Protein AF-A0A255U0W1-F1 (afdb_monomer_lite)

Structure (mmCIF, N/CA/C/O backbone):
data_AF-A0A255U0W1-F1
#
_entry.id   AF-A0A255U0W1-F1
#
loop_
_atom_site.group_PDB
_atom_site.id
_atom_site.type_symbol
_atom_site.label_atom_id
_atom_site.label_alt_id
_atom_site.label_comp_id
_atom_site.label_asym_id
_atom_site.label_entity_id
_atom_site.label_seq_id
_atom_site.pdbx_PDB_ins_code
_atom_site.Cartn_x
_atom_site.Cartn_y
_atom_site.Cartn_z
_atom_site.occupancy
_atom_site.B_iso_or_equiv
_atom_site.auth_seq_id
_atom_site.auth_comp_id
_atom_site.auth_asym_id
_atom_site.auth_atom_id
_atom_site.pdbx_PDB_model_num
ATOM 1 N N . MET A 1 1 ? 5.409 -34.254 -12.134 1.00 55.34 1 MET A N 1
ATOM 2 C CA . MET A 1 1 ? 5.227 -33.582 -10.843 1.00 55.34 1 MET A CA 1
ATOM 3 C C . MET A 1 1 ? 5.875 -32.216 -10.892 1.00 55.34 1 MET A C 1
ATOM 5 O O . MET A 1 1 ? 7.050 -32.062 -10.573 1.00 55.34 1 MET A O 1
ATOM 9 N N . THR A 1 2 ? 5.124 -31.260 -11.429 1.00 59.59 2 THR A N 1
ATOM 10 C CA . THR A 1 2 ? 5.406 -29.820 -11.420 1.00 59.59 2 THR A CA 1
ATOM 11 C C . THR A 1 2 ? 5.158 -29.240 -10.020 1.00 59.59 2 THR A C 1
ATOM 13 O O . THR A 1 2 ? 4.560 -29.899 -9.173 1.00 59.59 2 THR A O 1
ATOM 16 N N . GLU A 1 3 ? 5.625 -28.016 -9.744 1.00 42.59 3 GLU A N 1
ATOM 17 C CA . GLU A 1 3 ? 5.374 -27.340 -8.455 1.00 42.59 3 GLU A CA 1
ATOM 18 C C . GLU A 1 3 ? 3.862 -27.221 -8.171 1.00 42.59 3 GLU A C 1
ATOM 20 O O . GLU A 1 3 ? 3.434 -27.461 -7.048 1.00 42.59 3 GLU A O 1
ATOM 25 N N . GLU A 1 4 ? 3.047 -26.936 -9.191 1.00 46.44 4 GLU A N 1
ATOM 26 C CA . GLU A 1 4 ? 1.580 -26.890 -9.085 1.00 46.44 4 GLU A CA 1
ATOM 27 C C . GLU A 1 4 ? 0.964 -28.256 -8.792 1.00 46.44 4 GLU A C 1
ATOM 29 O O . GLU A 1 4 ? 0.109 -28.338 -7.920 1.00 46.44 4 GLU A O 1
ATOM 34 N N . GLU A 1 5 ? 1.445 -29.331 -9.427 1.00 59.34 5 GLU A N 1
ATOM 35 C CA . GLU A 1 5 ? 0.996 -30.697 -9.119 1.00 59.34 5 GLU A CA 1
ATOM 36 C C . GLU A 1 5 ? 1.329 -31.069 -7.663 1.00 59.34 5 GLU A C 1
ATOM 38 O O . GLU A 1 5 ? 0.524 -31.709 -6.998 1.00 59.34 5 GLU A O 1
ATOM 43 N N . ILE A 1 6 ? 2.471 -30.605 -7.134 1.00 60.72 6 ILE A N 1
ATOM 44 C CA . ILE A 1 6 ? 2.839 -30.780 -5.720 1.00 60.72 6 ILE A CA 1
ATOM 45 C C . ILE A 1 6 ? 1.904 -29.973 -4.813 1.00 60.72 6 ILE A C 1
ATOM 47 O O . ILE A 1 6 ? 1.460 -30.493 -3.795 1.00 60.72 6 ILE A O 1
ATOM 51 N N . TYR A 1 7 ? 1.593 -28.715 -5.140 1.00 54.56 7 TYR A N 1
ATOM 52 C CA . TYR A 1 7 ? 0.675 -27.906 -4.330 1.00 54.56 7 TYR A CA 1
ATOM 53 C C . TYR A 1 7 ? -0.764 -28.418 -4.385 1.00 54.56 7 TYR A C 1
ATOM 55 O O . TYR A 1 7 ? -1.400 -28.465 -3.339 1.00 54.56 7 TYR A O 1
ATOM 63 N N . GLU A 1 8 ? -1.272 -28.839 -5.544 1.00 67.06 8 GLU A N 1
ATOM 64 C CA . GLU A 1 8 ? -2.588 -29.478 -5.660 1.00 67.06 8 GLU A CA 1
ATOM 65 C C . GLU A 1 8 ? -2.631 -30.789 -4.881 1.00 67.06 8 GLU A C 1
ATOM 67 O O . GLU A 1 8 ? -3.577 -31.025 -4.134 1.00 67.06 8 GLU A O 1
ATOM 72 N N . GLU A 1 9 ? -1.594 -31.621 -4.981 1.00 72.12 9 GLU A N 1
ATOM 73 C CA . GLU A 1 9 ? -1.510 -32.864 -4.218 1.00 72.12 9 GLU A CA 1
ATOM 74 C C . GLU A 1 9 ? -1.433 -32.584 -2.709 1.00 72.12 9 GLU A C 1
ATOM 76 O O . GLU A 1 9 ? -2.122 -33.239 -1.925 1.00 72.12 9 GLU A O 1
ATOM 81 N N . LEU A 1 10 ? -0.687 -31.559 -2.283 1.00 55.47 10 LEU A N 1
ATOM 82 C CA . LEU A 1 10 ? -0.653 -31.098 -0.893 1.00 55.47 10 LEU A CA 1
ATOM 83 C C . LEU A 1 10 ? -2.002 -30.515 -0.442 1.00 55.47 10 LEU A C 1
ATOM 85 O O . LEU A 1 10 ? -2.408 -30.779 0.686 1.00 55.47 10 LEU A O 1
ATOM 89 N N . GLU A 1 11 ? -2.721 -29.772 -1.286 1.00 69.00 11 GLU A N 1
ATOM 90 C CA . GLU A 1 11 ? -4.054 -29.237 -0.976 1.00 69.00 11 GLU A CA 1
ATOM 91 C C . GLU A 1 11 ? -5.114 -30.343 -0.895 1.00 69.00 11 GLU A C 1
ATOM 93 O O . GLU A 1 11 ? -5.982 -30.296 -0.024 1.00 69.00 11 GLU A O 1
ATOM 98 N N . ILE A 1 12 ? -5.040 -31.360 -1.755 1.00 70.94 12 ILE A N 1
ATOM 99 C CA . ILE A 1 12 ? -5.911 -32.542 -1.708 1.00 70.94 12 ILE A CA 1
ATOM 100 C C . ILE A 1 12 ? -5.610 -33.370 -0.453 1.00 70.94 12 ILE A C 1
ATOM 102 O O . ILE A 1 12 ? -6.531 -33.847 0.211 1.00 70.94 12 ILE A O 1
ATOM 106 N N . THR A 1 13 ? -4.329 -33.525 -0.111 1.00 64.00 13 THR A N 1
ATOM 107 C CA . THR A 1 13 ? -3.873 -34.391 0.987 1.00 64.00 13 THR A CA 1
ATOM 108 C C . THR A 1 13 ? -4.032 -33.738 2.360 1.00 64.00 13 THR A C 1
ATOM 110 O O . THR A 1 13 ? -4.407 -34.403 3.326 1.00 64.00 13 THR A O 1
ATOM 113 N N . TYR A 1 14 ? -3.749 -32.440 2.467 1.00 60.41 14 TYR A N 1
ATOM 114 C CA . TYR A 1 14 ? -3.657 -31.714 3.738 1.00 60.41 14 TYR A CA 1
ATOM 115 C C . TYR A 1 14 ? -4.613 -30.515 3.836 1.00 60.41 14 TYR A C 1
ATOM 117 O O . TYR A 1 14 ? -4.721 -29.911 4.905 1.00 60.41 14 TYR A O 1
ATOM 125 N N . GLY A 1 15 ? -5.342 -30.187 2.766 1.00 54.38 15 GLY A N 1
ATOM 126 C CA . GLY A 1 15 ? -6.174 -28.987 2.677 1.00 54.38 15 GLY A CA 1
ATOM 127 C C . GLY A 1 15 ? -5.378 -27.736 2.295 1.00 54.38 15 GLY A C 1
ATOM 128 O O . GLY A 1 15 ? -4.148 -27.731 2.256 1.00 54.38 15 GLY A O 1
ATOM 129 N N . LYS A 1 16 ? -6.089 -26.630 2.037 1.00 56.06 16 LYS A N 1
ATOM 130 C CA . LYS A 1 16 ? -5.450 -25.330 1.783 1.00 56.06 16 LYS A CA 1
ATOM 131 C C . LYS A 1 16 ? -4.624 -24.889 2.994 1.00 56.06 16 LYS A C 1
ATOM 133 O O . LYS A 1 16 ? -5.117 -25.007 4.122 1.00 56.06 16 LYS A O 1
ATOM 138 N N . PRO A 1 17 ? -3.420 -24.320 2.791 1.00 53.03 17 PRO A N 1
A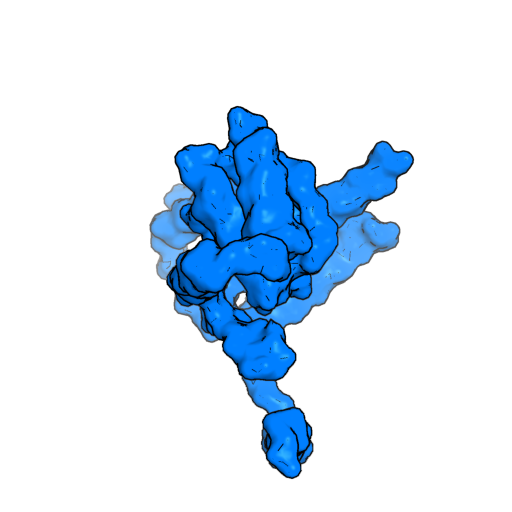TOM 139 C CA . PRO A 1 17 ? -2.629 -23.797 3.892 1.00 53.03 17 PRO A CA 1
ATOM 140 C C . PRO A 1 17 ? -3.445 -22.766 4.690 1.00 53.03 17 PRO A C 1
ATOM 142 O O . PRO A 1 17 ? -4.215 -21.988 4.111 1.00 53.03 17 PRO A O 1
ATOM 145 N N . PRO A 1 18 ? -3.320 -22.752 6.028 1.00 56.19 18 PRO A N 1
ATOM 146 C CA . PRO A 1 18 ? -4.086 -21.841 6.858 1.00 56.19 18 PRO A CA 1
ATOM 147 C C . PRO A 1 18 ? -3.729 -20.395 6.508 1.00 56.19 18 PRO A C 1
ATOM 149 O O . PRO A 1 18 ? -2.564 -20.004 6.540 1.00 56.19 18 PRO A O 1
ATOM 152 N N . ARG A 1 19 ? -4.754 -19.591 6.205 1.00 64.19 19 ARG A N 1
ATOM 153 C CA . ARG A 1 19 ? -4.593 -18.154 5.953 1.00 64.19 19 ARG A CA 1
ATOM 154 C C . ARG A 1 19 ? -3.899 -17.475 7.128 1.00 64.19 19 ARG A C 1
ATOM 156 O O . ARG A 1 19 ? -4.263 -17.701 8.290 1.00 64.19 19 ARG A O 1
ATOM 163 N N . THR A 1 20 ? -2.972 -16.582 6.815 1.00 63.97 20 THR A N 1
ATOM 164 C CA . THR A 1 20 ? -2.328 -15.700 7.788 1.00 63.97 20 THR A CA 1
ATOM 165 C C . THR A 1 20 ? -3.354 -14.773 8.454 1.00 63.97 20 THR A C 1
ATOM 167 O O . THR A 1 20 ? -4.405 -14.458 7.888 1.00 63.97 20 THR A O 1
ATOM 170 N N . THR A 1 21 ? -3.050 -14.284 9.661 1.00 62.50 21 THR A N 1
ATOM 171 C CA . THR A 1 21 ? -3.865 -13.265 10.359 1.00 62.50 21 THR A CA 1
ATOM 172 C C . THR A 1 21 ? -4.122 -12.043 9.473 1.00 62.50 21 THR A C 1
ATOM 174 O O . THR A 1 21 ? -5.218 -11.487 9.468 1.00 62.50 21 THR A O 1
ATOM 177 N N . SER A 1 22 ? -3.131 -11.662 8.670 1.00 56.88 22 SER A N 1
ATOM 178 C CA . SER A 1 22 ? -3.195 -10.573 7.698 1.00 56.88 22 SER A CA 1
ATOM 179 C C . SER A 1 22 ? -4.258 -10.797 6.626 1.00 56.88 22 SER A C 1
ATOM 181 O O . SER A 1 22 ? -5.115 -9.939 6.427 1.00 56.88 22 SER A O 1
ATOM 183 N N . GLU A 1 23 ? -4.246 -11.960 5.972 1.00 59.28 23 GLU A N 1
ATOM 184 C CA . GLU A 1 23 ? -5.223 -12.312 4.934 1.00 59.28 23 GLU A CA 1
ATOM 185 C C . GLU A 1 23 ? -6.639 -12.400 5.508 1.00 59.28 23 GLU A C 1
ATOM 187 O O . GLU A 1 23 ? -7.589 -11.917 4.893 1.00 59.28 23 GLU A O 1
ATOM 192 N N . LYS A 1 24 ? -6.785 -12.950 6.720 1.00 69.12 24 LYS A N 1
ATOM 193 C CA . LYS A 1 24 ? -8.072 -12.979 7.431 1.00 69.12 24 LYS A CA 1
ATOM 194 C C . LYS A 1 24 ? -8.598 -11.567 7.705 1.00 69.12 24 LYS A C 1
ATOM 196 O O . LYS A 1 24 ? -9.753 -11.279 7.402 1.00 69.12 24 LYS A O 1
ATOM 201 N N . ASN A 1 25 ? -7.748 -10.669 8.207 1.00 68.50 25 ASN A N 1
ATOM 202 C CA . ASN A 1 25 ? -8.117 -9.274 8.475 1.00 68.50 25 ASN A CA 1
ATOM 203 C C . ASN A 1 25 ? -8.526 -8.533 7.207 1.00 68.50 25 ASN A C 1
ATOM 205 O O . ASN A 1 25 ? -9.504 -7.792 7.223 1.00 68.50 25 ASN A O 1
ATOM 209 N N . MET A 1 26 ? -7.796 -8.760 6.116 1.00 61.88 26 MET A N 1
ATOM 210 C CA . MET A 1 26 ? -8.079 -8.158 4.820 1.00 61.88 26 MET A CA 1
ATOM 211 C C . MET A 1 26 ? -9.449 -8.555 4.276 1.00 61.88 26 MET A C 1
ATOM 213 O O . MET A 1 26 ? -10.218 -7.692 3.856 1.00 61.88 26 MET A O 1
ATOM 217 N N . ILE A 1 27 ? -9.759 -9.852 4.308 1.00 69.06 27 ILE A N 1
ATOM 218 C CA . ILE A 1 27 ? -11.044 -10.387 3.845 1.00 69.06 27 ILE A CA 1
ATOM 219 C C . ILE A 1 27 ? -12.183 -9.852 4.711 1.00 69.06 27 ILE A C 1
ATOM 221 O O . ILE A 1 27 ? -13.172 -9.352 4.179 1.00 69.06 27 ILE A O 1
ATOM 225 N N . TRP A 1 28 ? -12.029 -9.910 6.035 1.00 76.31 28 TRP A N 1
ATOM 226 C CA . TRP A 1 28 ? -13.069 -9.473 6.959 1.00 76.31 28 TRP A CA 1
ATOM 227 C C . TRP A 1 28 ? -13.377 -7.980 6.818 1.00 76.31 28 TRP A C 1
ATOM 229 O O . TRP A 1 28 ? -14.531 -7.592 6.659 1.00 76.31 28 TRP A O 1
ATOM 239 N N . LEU A 1 29 ? -12.346 -7.134 6.815 1.00 69.62 29 LEU A N 1
ATOM 240 C CA . LEU A 1 29 ? -12.524 -5.694 6.662 1.00 69.62 29 LEU A CA 1
ATOM 241 C C . LEU A 1 29 ? -13.090 -5.317 5.282 1.00 69.62 29 LEU A C 1
ATOM 243 O O . LEU A 1 29 ? -13.885 -4.385 5.205 1.00 69.62 29 LEU A O 1
ATOM 247 N N . LYS A 1 30 ? -12.728 -6.034 4.205 1.00 69.19 30 LYS A N 1
ATOM 248 C CA . LYS A 1 30 ? -13.359 -5.846 2.888 1.00 69.19 30 LYS A CA 1
ATOM 249 C C . LYS A 1 30 ? -14.862 -6.133 2.954 1.00 69.19 30 LYS A C 1
ATOM 251 O O . LYS A 1 30 ? -15.639 -5.329 2.456 1.00 69.19 30 LYS A O 1
ATOM 256 N N . GLY A 1 31 ? -15.265 -7.215 3.621 1.00 73.69 31 GLY A N 1
ATOM 257 C CA . GLY A 1 31 ? -16.681 -7.512 3.853 1.00 73.69 31 GLY A CA 1
ATOM 258 C C . GLY A 1 31 ? -17.391 -6.398 4.630 1.00 73.69 31 GLY A C 1
ATOM 259 O O . GLY A 1 31 ? -18.450 -5.942 4.217 1.00 73.69 31 GLY A O 1
ATOM 260 N N . VAL A 1 32 ? -16.767 -5.878 5.694 1.00 76.12 32 VAL A N 1
ATOM 261 C CA . VAL A 1 32 ? -17.306 -4.746 6.480 1.00 76.12 32 VAL A CA 1
ATOM 262 C C . VAL A 1 32 ? -17.505 -3.484 5.626 1.00 76.12 32 VAL A C 1
ATOM 264 O O . VAL A 1 32 ? -18.465 -2.743 5.837 1.00 76.12 32 VAL A O 1
ATOM 267 N N . LEU A 1 33 ? -16.608 -3.234 4.668 1.00 71.50 33 LEU A N 1
ATOM 268 C CA . LEU A 1 33 ? -16.723 -2.127 3.717 1.00 71.50 33 LEU A CA 1
ATOM 269 C C . LEU A 1 33 ? -17.863 -2.329 2.721 1.00 71.50 33 LEU A C 1
ATOM 271 O O . LEU A 1 33 ? -18.629 -1.401 2.478 1.00 71.50 33 LEU A O 1
ATOM 275 N N . GLU A 1 34 ? -17.971 -3.530 2.152 1.00 73.88 34 GLU A N 1
ATOM 276 C CA . GLU A 1 34 ? -19.020 -3.887 1.192 1.00 73.88 34 GLU A CA 1
ATOM 277 C C . GLU A 1 34 ? -20.419 -3.781 1.820 1.00 73.88 34 GLU A C 1
ATOM 279 O O . GLU A 1 34 ? -21.334 -3.277 1.175 1.00 73.88 34 GLU A O 1
ATOM 284 N N . GLU A 1 35 ? -20.573 -4.142 3.099 1.00 79.50 35 GLU A N 1
ATOM 285 C CA . GLU A 1 35 ? -21.819 -3.958 3.865 1.00 79.50 35 GLU A CA 1
ATOM 286 C C . GLU A 1 35 ? -22.278 -2.491 3.966 1.00 79.50 35 GLU A C 1
ATOM 288 O O . GLU A 1 35 ? -23.462 -2.238 4.174 1.00 79.50 35 GLU A O 1
ATOM 293 N N . HIS A 1 36 ? -21.359 -1.527 3.847 1.00 76.75 36 HIS A N 1
ATOM 294 C CA . HIS A 1 36 ? -21.658 -0.092 3.946 1.00 76.75 36 HIS A CA 1
ATOM 295 C C . HIS A 1 36 ? -21.883 0.574 2.587 1.00 76.75 36 HIS A C 1
ATOM 297 O O . HIS A 1 36 ? -22.088 1.786 2.519 1.00 76.75 36 HIS A O 1
ATOM 303 N N . ILE A 1 37 ? -21.879 -0.206 1.503 1.00 73.94 37 ILE A N 1
ATOM 304 C CA . ILE A 1 37 ? -22.293 0.258 0.183 1.00 73.94 37 ILE A CA 1
ATOM 305 C C . ILE A 1 37 ? -23.795 -0.011 0.035 1.00 73.94 37 ILE A C 1
ATOM 307 O O . ILE A 1 37 ? -24.218 -1.148 -0.164 1.00 73.94 37 ILE A O 1
ATOM 311 N N . ILE A 1 38 ? -24.604 1.043 0.109 1.00 73.56 38 ILE A N 1
ATOM 312 C CA . ILE A 1 38 ? -26.063 1.007 -0.025 1.00 73.56 38 ILE A CA 1
ATOM 313 C C . ILE A 1 38 ? -26.421 1.610 -1.381 1.00 73.56 38 ILE A C 1
ATOM 315 O O . ILE A 1 38 ? -26.028 2.730 -1.683 1.00 73.56 38 ILE A O 1
ATOM 319 N N . GLU A 1 39 ? -27.119 0.849 -2.229 1.00 73.25 39 GLU A N 1
ATOM 320 C CA . GLU A 1 39 ? -27.550 1.302 -3.567 1.00 73.25 39 GLU A CA 1
ATOM 321 C C . GLU A 1 39 ? -26.397 1.813 -4.458 1.00 73.25 39 GLU A C 1
ATOM 323 O O . GLU A 1 39 ? -26.565 2.649 -5.339 1.00 73.25 39 GLU A O 1
ATOM 328 N N . GLY A 1 40 ? -25.189 1.283 -4.243 1.00 68.81 40 GLY A N 1
ATOM 329 C CA . GLY A 1 40 ? -23.995 1.707 -4.970 1.00 68.81 40 GLY A CA 1
ATOM 330 C C . GLY A 1 40 ? -23.346 2.982 -4.423 1.00 68.81 40 GLY A C 1
ATOM 331 O O . GLY A 1 40 ? -22.307 3.386 -4.950 1.00 68.81 40 GLY A O 1
ATOM 332 N N . GLU A 1 41 ? -23.863 3.566 -3.347 1.00 68.44 41 GLU A N 1
ATOM 333 C CA . GLU A 1 41 ? -23.261 4.686 -2.623 1.00 68.44 41 GLU A CA 1
ATOM 334 C C . GLU A 1 41 ? -22.682 4.233 -1.289 1.00 68.44 41 GLU A C 1
ATOM 336 O O . GLU A 1 41 ? -23.163 3.292 -0.666 1.00 68.44 41 GLU A O 1
ATOM 341 N N . PHE A 1 42 ? -21.599 4.871 -0.861 1.00 73.31 42 PHE A N 1
ATOM 342 C CA . PHE A 1 42 ? -20.987 4.548 0.418 1.00 73.31 42 PHE A CA 1
ATOM 343 C C . PHE A 1 42 ? -21.653 5.359 1.524 1.00 73.31 42 PHE A C 1
ATOM 345 O O . PHE A 1 42 ? -21.655 6.587 1.471 1.00 73.31 42 PHE A O 1
ATOM 352 N N . ASN A 1 43 ? -22.219 4.676 2.516 1.00 79.31 43 ASN A N 1
ATOM 353 C CA . ASN A 1 43 ? -22.856 5.334 3.643 1.00 79.31 43 ASN A CA 1
ATOM 354 C C . ASN A 1 43 ? -21.799 5.831 4.643 1.00 79.31 43 ASN A C 1
ATOM 356 O O . ASN A 1 43 ? -21.190 5.039 5.365 1.00 79.31 43 ASN A O 1
ATOM 360 N N . GLU A 1 44 ? -21.605 7.150 4.697 1.00 77.81 44 GLU A N 1
ATOM 361 C CA . GLU A 1 44 ? -20.677 7.797 5.631 1.00 77.81 44 GLU A CA 1
ATOM 362 C C . GLU A 1 44 ? -21.274 8.034 7.033 1.00 77.81 44 GLU A C 1
ATOM 364 O O . GLU A 1 44 ? -20.553 8.424 7.962 1.00 77.81 44 GLU A O 1
ATOM 369 N N . ASP A 1 45 ? -22.577 7.786 7.215 1.00 84.06 45 ASP A N 1
ATOM 370 C CA . ASP A 1 45 ? -23.258 7.939 8.499 1.00 84.06 45 ASP A CA 1
ATOM 371 C C . ASP A 1 45 ? -22.972 6.742 9.412 1.00 84.06 45 ASP A C 1
ATOM 373 O O . ASP A 1 45 ? -23.691 5.739 9.453 1.00 84.06 45 ASP A O 1
ATOM 377 N N . VAL A 1 46 ? -21.860 6.848 10.140 1.00 86.69 46 VAL A N 1
ATOM 378 C CA . VAL A 1 46 ? -21.441 5.872 11.145 1.00 86.69 46 VAL A CA 1
ATOM 379 C C . VAL A 1 46 ? -21.311 6.521 12.526 1.00 86.69 46 VAL A C 1
ATOM 381 O O . VAL A 1 46 ? -20.656 7.560 12.663 1.00 86.69 46 VAL A O 1
ATOM 384 N N . PRO A 1 47 ? -21.871 5.910 13.591 1.00 89.25 47 PRO A N 1
ATOM 385 C CA . PRO A 1 47 ? -21.841 6.496 14.927 1.00 89.25 47 PRO A CA 1
ATOM 386 C C . PRO A 1 47 ? -20.421 6.699 15.467 1.00 89.25 47 PRO A C 1
ATOM 388 O O . PRO A 1 47 ? -19.609 5.768 15.471 1.00 89.25 47 PRO A O 1
ATOM 391 N N . LYS A 1 48 ? -20.155 7.892 16.016 1.00 92.81 48 LYS A N 1
ATOM 392 C CA . LYS A 1 48 ? -18.906 8.203 16.729 1.00 92.81 48 LYS A CA 1
ATOM 393 C C . LYS A 1 48 ? -18.717 7.242 17.916 1.00 92.81 48 LYS A C 1
ATOM 395 O O . LYS A 1 48 ? -19.642 7.075 18.717 1.00 92.81 48 LYS A O 1
ATOM 400 N N . PRO A 1 49 ? -17.548 6.590 18.061 1.00 95.25 49 PRO A N 1
ATOM 401 C CA . PRO A 1 49 ? -17.303 5.664 19.157 1.00 95.25 49 PRO A CA 1
ATOM 402 C C . PRO A 1 49 ? -17.190 6.412 20.490 1.00 95.25 49 PRO A C 1
ATOM 404 O O . PRO A 1 49 ? -16.797 7.575 20.543 1.00 95.25 49 PRO A O 1
ATOM 407 N N . SER A 1 50 ? -17.485 5.727 21.597 1.00 95.19 50 SER A N 1
ATOM 408 C CA . SER A 1 50 ? -17.157 6.249 22.926 1.00 95.19 50 SER A CA 1
ATOM 409 C C . SER A 1 50 ? -15.645 6.199 23.174 1.00 95.19 50 SER A C 1
ATOM 411 O O . SER A 1 50 ? -14.938 5.382 22.580 1.00 95.19 50 SER A O 1
ATOM 413 N N . LEU A 1 51 ? -15.145 7.014 24.110 1.00 94.88 51 LEU A N 1
ATOM 414 C CA . LEU A 1 51 ? -13.728 6.983 24.500 1.00 94.88 51 LEU A CA 1
ATOM 415 C C . LEU A 1 51 ? -13.291 5.600 25.011 1.00 94.88 51 LEU A C 1
ATOM 417 O O . LEU A 1 51 ? -12.177 5.171 24.729 1.00 94.88 51 LEU A O 1
ATOM 421 N N . ASP A 1 52 ? -14.181 4.862 25.681 1.00 94.00 52 ASP A N 1
ATOM 422 C CA . ASP A 1 52 ? -13.893 3.506 26.164 1.00 94.00 52 ASP A CA 1
ATOM 423 C C . ASP A 1 52 ? -13.776 2.500 25.011 1.00 94.00 52 ASP A C 1
ATOM 425 O O . ASP A 1 52 ? -12.872 1.661 24.997 1.00 94.00 52 ASP A O 1
ATOM 429 N N . ALA A 1 53 ? -14.669 2.596 24.019 1.00 94.62 53 ALA A N 1
ATOM 430 C CA . ALA A 1 53 ? -14.620 1.767 22.817 1.00 94.62 53 ALA A CA 1
ATOM 431 C C . ALA A 1 53 ? -13.368 2.074 21.982 1.00 94.62 53 ALA A C 1
ATOM 433 O O . ALA A 1 53 ? -12.702 1.154 21.499 1.00 94.62 53 ALA A O 1
ATOM 434 N N . LEU A 1 54 ? -13.009 3.355 21.883 1.00 94.12 54 LEU A N 1
ATOM 435 C CA . LEU A 1 54 ? -11.801 3.826 21.222 1.00 94.12 54 LEU A CA 1
ATOM 436 C C . LEU A 1 54 ? -10.539 3.292 21.911 1.00 94.12 54 LEU A C 1
ATOM 438 O O . LEU A 1 54 ? -9.712 2.654 21.262 1.00 94.12 54 LEU A O 1
ATOM 442 N N . ALA A 1 55 ? -10.423 3.473 23.231 1.00 93.38 55 ALA A N 1
ATOM 443 C CA . ALA A 1 55 ? -9.307 2.974 24.033 1.00 93.38 55 ALA A CA 1
ATOM 444 C C . ALA A 1 55 ? -9.130 1.460 23.872 1.00 93.38 55 ALA A C 1
ATOM 446 O O . ALA A 1 55 ? -8.030 0.983 23.588 1.00 93.38 55 ALA A O 1
ATOM 447 N N . MET A 1 56 ? -10.228 0.710 24.010 1.00 93.75 56 MET A N 1
ATOM 448 C CA . MET A 1 56 ? -10.245 -0.743 23.856 1.00 93.75 56 MET A CA 1
ATOM 449 C C . MET A 1 56 ? -9.768 -1.161 22.468 1.00 93.75 56 MET A C 1
ATOM 451 O O . MET A 1 56 ? -8.943 -2.063 22.356 1.00 93.75 56 MET A O 1
ATOM 455 N N . THR A 1 57 ? -10.261 -0.500 21.422 1.00 91.81 57 THR A N 1
ATOM 456 C CA . THR A 1 57 ? -9.905 -0.812 20.035 1.00 91.81 57 THR A CA 1
ATOM 457 C C . THR A 1 57 ? -8.433 -0.548 19.770 1.00 91.81 57 THR A C 1
ATOM 459 O O . THR A 1 57 ? -7.762 -1.413 19.215 1.00 91.81 57 THR A O 1
ATOM 462 N N . LEU A 1 58 ? -7.907 0.600 20.212 1.00 89.19 58 LEU A N 1
ATOM 463 C CA . LEU A 1 58 ? -6.490 0.923 20.061 1.00 89.19 58 LEU A CA 1
ATOM 464 C C . LEU A 1 58 ? -5.610 -0.106 20.768 1.00 89.19 58 LEU A C 1
ATOM 466 O O . LEU A 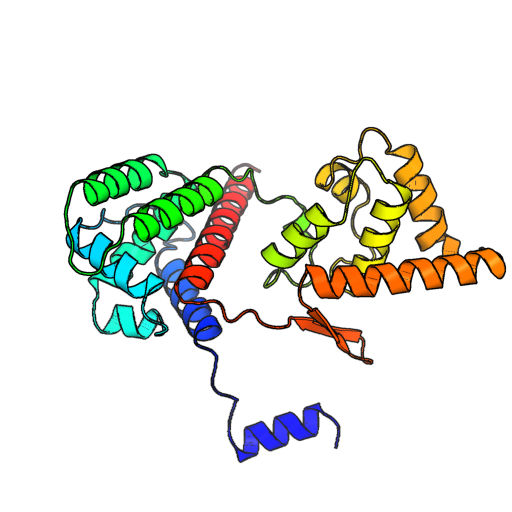1 58 ? -4.726 -0.669 20.132 1.00 89.19 58 LEU A O 1
ATOM 470 N N . ILE A 1 59 ? -5.892 -0.418 22.038 1.00 89.31 59 ILE A N 1
ATOM 471 C CA . ILE A 1 59 ? -5.158 -1.457 22.774 1.00 89.31 59 ILE A CA 1
ATOM 472 C C . ILE A 1 59 ? -5.240 -2.789 22.020 1.00 89.31 59 ILE A C 1
ATOM 474 O O . ILE A 1 59 ? -4.210 -3.443 21.847 1.00 89.31 59 ILE A O 1
ATOM 478 N N . ALA A 1 60 ? -6.435 -3.174 21.557 1.00 87.44 60 ALA A N 1
ATOM 479 C CA . ALA A 1 60 ? -6.673 -4.431 20.862 1.00 87.44 60 ALA A CA 1
ATOM 480 C C . ALA A 1 60 ? -5.777 -4.569 19.622 1.00 87.44 60 ALA A C 1
ATOM 482 O O . ALA A 1 60 ? -4.998 -5.515 19.530 1.00 87.44 60 ALA A O 1
ATOM 483 N N . ILE A 1 61 ? -5.822 -3.586 18.718 1.00 80.44 61 ILE A N 1
ATOM 484 C CA . ILE A 1 61 ? -5.124 -3.656 17.426 1.00 80.44 61 ILE A CA 1
ATOM 485 C C . ILE A 1 61 ? -3.625 -3.361 17.509 1.00 80.44 61 ILE A C 1
ATOM 487 O O . ILE A 1 61 ? -2.887 -3.727 16.594 1.00 80.44 61 ILE A O 1
ATOM 491 N N . THR A 1 62 ? -3.157 -2.671 18.558 1.00 75.00 62 THR A N 1
ATOM 492 C CA . THR A 1 62 ? -1.725 -2.368 18.721 1.00 75.00 62 THR A CA 1
ATOM 493 C C . THR A 1 62 ? -0.978 -3.386 19.568 1.00 75.00 62 THR A C 1
ATOM 495 O O . THR A 1 62 ? 0.250 -3.403 19.517 1.00 75.00 62 THR A O 1
ATOM 498 N N . THR A 1 63 ? -1.685 -4.166 20.387 1.00 78.44 63 THR A N 1
ATOM 499 C CA . THR A 1 63 ? -1.063 -5.027 21.410 1.00 78.44 63 THR A CA 1
ATOM 500 C C . THR A 1 63 ? -1.238 -6.507 21.113 1.00 78.44 63 THR A C 1
ATOM 502 O O . THR A 1 63 ? -0.329 -7.282 21.397 1.00 78.44 63 THR A O 1
ATOM 505 N N . TYR A 1 64 ? -2.385 -6.907 20.563 1.00 78.19 64 TYR A N 1
ATOM 506 C CA . TYR A 1 64 ? -2.698 -8.313 20.336 1.00 78.19 64 TYR A CA 1
ATOM 507 C C . TYR A 1 64 ? -2.599 -8.652 18.853 1.00 78.19 64 TYR A C 1
ATOM 509 O O . TYR A 1 64 ? -3.145 -7.947 18.006 1.00 78.19 64 TYR A O 1
ATOM 517 N N . ASP A 1 65 ? -1.941 -9.767 18.553 1.00 70.88 65 ASP A N 1
ATOM 518 C CA . ASP A 1 65 ? -1.857 -10.315 17.200 1.00 70.88 65 ASP A CA 1
ATOM 519 C C . ASP A 1 65 ? -2.965 -11.354 16.976 1.00 70.88 65 ASP A C 1
ATOM 521 O O . ASP A 1 65 ? -2.728 -12.548 16.822 1.00 70.88 65 ASP A O 1
ATOM 525 N N . ILE A 1 66 ? -4.212 -10.887 17.070 1.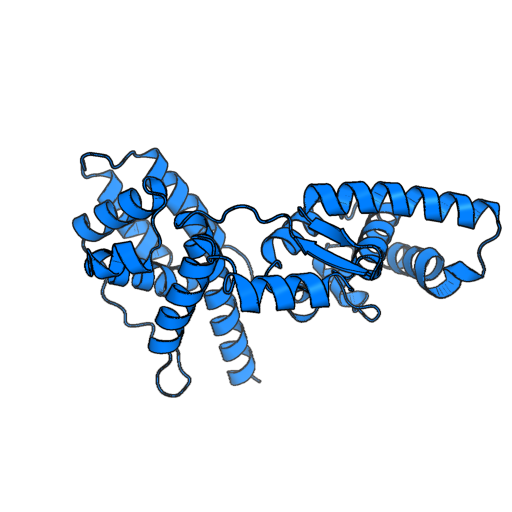00 78.38 66 ILE A N 1
ATOM 526 C CA . ILE A 1 66 ? -5.429 -11.691 16.896 1.00 78.38 66 ILE A CA 1
ATOM 527 C C . ILE A 1 66 ? -6.176 -11.149 15.671 1.00 78.38 66 ILE A C 1
ATOM 529 O O . ILE A 1 66 ? -6.236 -9.923 15.508 1.00 78.38 66 ILE A O 1
ATOM 533 N N . PRO A 1 67 ? -6.773 -12.007 14.820 1.00 80.81 67 PRO A N 1
ATOM 534 C CA . PRO A 1 67 ? -7.615 -11.540 13.730 1.00 80.81 67 PRO A CA 1
ATOM 535 C C . PRO A 1 67 ? -8.723 -10.592 14.212 1.00 80.81 67 PRO A C 1
ATOM 537 O O . PRO A 1 67 ? -9.391 -10.825 15.219 1.00 80.81 67 PRO A O 1
ATOM 540 N N . MET A 1 68 ? -8.934 -9.505 13.478 1.00 79.69 68 MET A N 1
ATOM 541 C CA . MET A 1 68 ? -9.932 -8.484 13.769 1.00 79.69 68 MET A CA 1
ATOM 542 C C . MET A 1 68 ? -11.341 -9.035 13.785 1.00 79.69 68 MET A C 1
ATOM 544 O O . MET A 1 68 ? -12.128 -8.594 14.611 1.00 79.69 68 MET A O 1
ATOM 548 N N . GLU A 1 69 ? -11.640 -10.003 12.923 1.00 85.38 69 GLU A N 1
ATOM 549 C CA . GLU A 1 69 ? -12.905 -10.729 12.946 1.00 85.38 69 GLU A CA 1
ATOM 550 C C . GLU A 1 69 ? -13.161 -11.342 14.327 1.00 85.38 69 GLU A C 1
ATOM 552 O O . GLU A 1 69 ? -14.224 -11.149 14.912 1.00 85.38 69 GLU A O 1
ATOM 557 N N . GLU A 1 70 ? -12.156 -12.004 14.902 1.00 87.69 70 GLU A N 1
ATOM 558 C CA . GLU A 1 70 ? -12.264 -12.624 16.222 1.00 87.69 70 GLU A CA 1
ATOM 559 C C . GLU A 1 70 ? -12.370 -11.578 17.340 1.00 87.69 70 GLU A C 1
ATOM 561 O O . GLU A 1 70 ? -13.150 -11.744 18.285 1.00 87.69 70 GLU A O 1
ATOM 566 N N . LEU A 1 71 ? -11.615 -10.477 17.242 1.00 85.56 71 LEU A N 1
ATOM 567 C CA . LEU A 1 71 ? -11.723 -9.348 18.174 1.00 85.56 71 LEU A CA 1
ATOM 568 C C . LEU A 1 71 ? -13.123 -8.715 18.116 1.00 85.56 71 LEU A C 1
ATOM 570 O O . LEU A 1 71 ? -13.737 -8.466 19.155 1.00 85.56 71 LEU A O 1
ATOM 574 N N . ALA A 1 72 ? -13.642 -8.499 16.910 1.00 87.06 72 ALA A N 1
ATOM 575 C CA . ALA A 1 72 ? -14.952 -7.932 16.627 1.00 87.06 72 ALA A CA 1
ATOM 576 C C . ALA A 1 72 ? -16.095 -8.840 17.090 1.00 87.06 72 ALA A C 1
ATOM 578 O O . ALA A 1 72 ? -17.062 -8.342 17.671 1.00 87.06 72 ALA A O 1
ATOM 579 N N . ALA A 1 73 ? -15.970 -10.155 16.891 1.00 87.56 73 ALA A N 1
ATOM 580 C CA . ALA A 1 73 ? -16.934 -11.146 17.355 1.00 87.56 73 ALA A CA 1
ATOM 581 C C . ALA A 1 73 ? -17.030 -11.156 18.888 1.00 87.56 73 ALA A C 1
ATOM 583 O O . ALA A 1 73 ? -18.123 -11.193 19.450 1.00 87.56 73 ALA A O 1
ATOM 584 N N . LYS A 1 74 ? -15.889 -11.051 19.584 1.00 88.12 74 LYS A N 1
ATOM 585 C CA . LYS A 1 74 ? -15.846 -10.987 21.055 1.00 88.12 74 LYS A CA 1
ATOM 586 C C . LYS A 1 74 ? -16.314 -9.640 21.605 1.00 88.12 74 LYS A C 1
ATOM 588 O O . LYS A 1 74 ? -16.852 -9.579 22.712 1.00 88.12 74 LYS A O 1
ATOM 593 N N . LYS A 1 75 ? -16.058 -8.548 20.881 1.00 89.88 75 LYS A N 1
ATOM 594 C CA . LYS A 1 75 ? -16.357 -7.175 21.304 1.00 89.88 75 LYS A CA 1
ATOM 595 C C . LYS A 1 75 ? -16.918 -6.366 20.126 1.00 89.88 75 LYS A C 1
ATOM 597 O O . LYS A 1 75 ? -16.155 -5.705 19.422 1.00 89.88 75 LYS A O 1
ATOM 602 N N . PRO A 1 76 ? -18.254 -6.283 19.977 1.00 90.00 76 PRO A N 1
ATOM 603 C CA . PRO A 1 76 ? -18.892 -5.528 18.891 1.00 90.00 76 PRO A CA 1
ATOM 604 C C . PRO A 1 76 ? -18.508 -4.040 18.831 1.00 90.00 76 PRO A C 1
ATOM 606 O O . PRO A 1 76 ? -18.573 -3.417 17.774 1.00 90.00 76 PRO A O 1
ATOM 609 N N . ALA A 1 77 ? -18.083 -3.456 19.956 1.00 90.56 77 ALA A N 1
ATOM 610 C CA . ALA A 1 77 ? -17.570 -2.089 20.009 1.00 90.56 77 ALA A CA 1
ATOM 611 C C . ALA A 1 77 ? -16.281 -1.898 19.184 1.00 90.56 77 ALA A C 1
ATOM 613 O O . ALA A 1 77 ? -16.093 -0.827 18.609 1.00 90.56 77 ALA A O 1
ATOM 614 N N . ILE A 1 78 ? -15.438 -2.934 19.073 1.00 89.69 78 ILE A N 1
ATOM 615 C CA . ILE A 1 78 ? -14.229 -2.914 18.239 1.00 89.69 78 ILE A CA 1
ATOM 616 C C . ILE A 1 78 ? -14.623 -2.816 16.766 1.00 89.69 78 ILE A C 1
ATOM 618 O O . ILE A 1 78 ? -14.127 -1.937 16.071 1.00 89.69 78 ILE A O 1
ATOM 622 N N . ARG A 1 79 ? -15.584 -3.635 16.308 1.00 89.06 79 ARG A N 1
ATOM 623 C CA . ARG A 1 79 ? -16.100 -3.570 14.928 1.00 89.06 79 ARG A CA 1
ATOM 624 C C . ARG A 1 79 ? -16.578 -2.167 14.569 1.00 89.06 79 ARG A C 1
ATOM 626 O O . ARG A 1 79 ? -16.149 -1.622 13.561 1.00 89.06 79 ARG A O 1
ATOM 633 N N . ARG A 1 80 ? -17.429 -1.580 15.418 1.00 89.75 80 ARG A N 1
ATOM 634 C CA . ARG A 1 80 ? -17.979 -0.234 15.196 1.00 89.75 80 ARG A CA 1
ATOM 635 C C . ARG A 1 80 ? -16.893 0.839 15.159 1.00 89.75 80 ARG A C 1
ATOM 637 O O . ARG A 1 80 ? -16.941 1.714 14.309 1.00 89.75 80 ARG A O 1
ATOM 644 N N . THR A 1 81 ? -15.899 0.749 16.041 1.00 91.62 81 THR A N 1
ATOM 645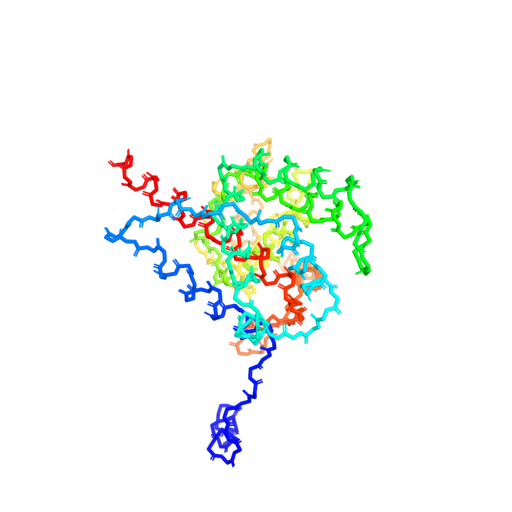 C CA . THR A 1 81 ? -14.788 1.713 16.084 1.00 91.62 81 THR A CA 1
ATOM 646 C C . THR A 1 81 ? -13.884 1.593 14.855 1.00 91.62 81 THR A C 1
ATOM 648 O O . THR A 1 81 ? -13.483 2.607 14.294 1.00 91.62 81 THR A O 1
ATOM 651 N N . LEU A 1 82 ? -13.576 0.368 14.410 1.00 86.62 82 LEU A N 1
ATOM 652 C CA . LEU A 1 82 ? -12.784 0.135 13.198 1.00 86.62 82 LEU A CA 1
ATOM 653 C C . LEU A 1 82 ? -13.500 0.665 11.959 1.00 86.62 82 LEU A C 1
ATOM 655 O O . LEU A 1 82 ? -12.897 1.394 11.182 1.00 86.62 82 LEU A O 1
ATOM 659 N N . LEU A 1 83 ? -14.789 0.354 11.819 1.00 85.38 83 LEU A N 1
ATOM 660 C CA . LEU A 1 83 ? -15.635 0.901 10.764 1.00 85.38 83 LEU A CA 1
ATOM 661 C C . LEU A 1 83 ? -15.637 2.435 10.787 1.00 85.38 83 LEU A C 1
ATOM 663 O O . LEU A 1 83 ? -15.417 3.059 9.755 1.00 85.38 83 LEU A O 1
ATOM 667 N N . TRP A 1 84 ? -15.827 3.036 11.964 1.00 89.38 84 TRP A N 1
ATOM 668 C CA . TRP A 1 84 ? -15.819 4.487 12.111 1.00 89.38 84 TRP A CA 1
ATOM 669 C C . TRP A 1 84 ? -14.498 5.107 11.648 1.00 89.38 84 TRP A C 1
ATOM 671 O O . TRP A 1 84 ? -14.517 6.062 10.876 1.00 89.38 84 TRP A O 1
ATOM 681 N N . PHE A 1 85 ? -13.352 4.531 12.032 1.00 85.75 85 PHE A N 1
ATOM 682 C CA . PHE A 1 85 ? -12.058 4.978 11.510 1.00 85.75 85 PHE A CA 1
ATOM 683 C C . PHE A 1 85 ? -11.995 4.879 9.991 1.00 85.75 85 PHE A C 1
ATOM 685 O O . PHE A 1 85 ? -11.523 5.807 9.344 1.00 85.75 85 PHE A O 1
ATOM 692 N N . ILE A 1 86 ? -12.467 3.770 9.430 1.00 77.88 86 ILE A N 1
ATOM 693 C CA . ILE A 1 86 ? -12.399 3.523 7.996 1.00 77.88 86 ILE A CA 1
ATOM 694 C C . ILE A 1 86 ? -13.190 4.556 7.199 1.00 77.88 86 ILE A C 1
ATOM 696 O O . ILE A 1 86 ? -12.657 5.112 6.244 1.00 77.88 86 ILE A O 1
ATOM 700 N N . VAL A 1 87 ? -14.398 4.882 7.648 1.00 79.75 87 VAL A N 1
ATOM 701 C CA . VAL A 1 87 ? -15.240 5.908 7.028 1.00 79.75 87 VAL A CA 1
ATOM 702 C C . VAL A 1 87 ? -14.656 7.310 7.226 1.00 79.75 87 VAL A C 1
ATOM 704 O O . VAL A 1 87 ? -14.485 8.064 6.271 1.00 79.75 87 VAL A O 1
ATOM 707 N N . LYS A 1 88 ? -14.321 7.678 8.468 1.00 84.06 88 LYS A N 1
ATOM 708 C CA . LYS A 1 88 ? -13.992 9.068 8.817 1.00 84.06 88 LYS A CA 1
ATOM 709 C C . LYS A 1 88 ? -12.578 9.491 8.435 1.00 84.06 88 LYS A C 1
ATOM 711 O O . LYS A 1 88 ? -12.344 10.677 8.224 1.00 84.06 88 LYS A O 1
ATOM 716 N N . CYS A 1 89 ? -11.642 8.555 8.267 1.00 74.81 89 CYS A N 1
ATOM 717 C CA . CYS A 1 89 ? -10.272 8.883 7.856 1.00 74.81 89 CYS A CA 1
ATOM 718 C C . CYS A 1 89 ? -10.186 9.583 6.498 1.00 74.81 89 CYS A C 1
ATOM 720 O O . CYS A 1 89 ? -9.185 10.246 6.236 1.00 74.81 89 CYS A O 1
ATOM 722 N N . HIS A 1 90 ? -11.194 9.415 5.641 1.00 68.88 90 HIS A N 1
ATOM 723 C CA . HIS A 1 90 ? -11.181 9.969 4.298 1.00 68.88 90 HIS A CA 1
ATOM 724 C C . HIS A 1 90 ? -11.438 11.483 4.274 1.00 68.88 90 HIS A C 1
ATOM 726 O O . HIS A 1 90 ? -10.604 12.211 3.742 1.00 68.88 90 HIS A O 1
ATOM 732 N N . ASN A 1 91 ? -12.551 11.941 4.861 1.00 71.62 91 ASN A N 1
ATOM 733 C CA . ASN A 1 91 ? -13.034 13.327 4.735 1.00 71.62 91 ASN A CA 1
ATOM 734 C C . ASN A 1 91 ? -13.258 14.045 6.075 1.00 71.62 91 ASN A C 1
ATOM 736 O O . ASN A 1 91 ? -13.563 15.233 6.091 1.00 71.62 91 ASN A O 1
ATOM 740 N N . HIS A 1 92 ? -13.082 13.343 7.195 1.00 81.62 92 HIS A N 1
ATOM 741 C CA . HIS A 1 92 ? -13.441 13.818 8.533 1.00 81.62 92 HIS A CA 1
ATOM 742 C C . HIS A 1 92 ? -12.296 13.587 9.527 1.00 81.62 92 HIS A C 1
ATOM 744 O O . HIS A 1 92 ? -12.482 13.094 10.644 1.00 81.62 92 HIS A O 1
ATOM 750 N N . TYR A 1 93 ? -11.063 13.881 9.095 1.00 83.12 93 TYR A N 1
ATOM 751 C CA . TYR A 1 93 ? -9.882 13.721 9.946 1.00 83.12 93 TYR A CA 1
ATOM 752 C C . TYR A 1 93 ? -9.955 14.592 11.206 1.00 83.12 93 TYR A C 1
ATOM 754 O O . TYR A 1 93 ? -9.452 14.186 12.247 1.00 83.12 93 TYR A O 1
ATOM 762 N N . ASP A 1 94 ? -10.598 15.753 11.135 1.00 86.62 94 ASP A N 1
ATOM 763 C CA . ASP A 1 94 ? -10.890 16.619 12.276 1.00 86.62 94 ASP A CA 1
ATOM 764 C C . ASP A 1 94 ? -11.678 15.893 13.380 1.00 86.62 94 ASP A C 1
ATOM 766 O O . ASP A 1 94 ? -11.318 16.005 14.552 1.00 86.62 94 ASP A O 1
ATOM 770 N N . GLU A 1 95 ? -12.669 15.062 13.029 1.00 90.56 95 GLU A N 1
ATOM 771 C CA . GLU A 1 95 ? -13.407 14.248 14.007 1.00 90.56 95 GLU A CA 1
ATOM 772 C C . GLU A 1 95 ? -12.503 13.212 14.703 1.00 90.56 95 GLU A C 1
ATOM 774 O O . GLU A 1 95 ? -12.642 12.949 15.906 1.00 90.56 95 GLU A O 1
ATOM 779 N N . ILE A 1 96 ? -11.573 12.614 13.948 1.00 90.50 96 ILE A N 1
ATOM 780 C CA . ILE A 1 96 ? -10.573 11.663 14.460 1.00 90.50 96 ILE A CA 1
ATOM 781 C C . ILE A 1 96 ? -9.574 12.373 15.364 1.00 90.50 96 ILE A C 1
ATOM 783 O O . ILE A 1 96 ? -9.256 11.873 16.444 1.00 90.50 96 ILE A O 1
ATOM 787 N N . ASP A 1 97 ? -9.086 13.529 14.934 1.00 89.81 97 ASP A N 1
ATOM 788 C CA . ASP A 1 97 ? -8.145 14.341 15.684 1.00 89.81 97 ASP A CA 1
ATOM 789 C C . ASP A 1 97 ? -8.756 14.744 17.030 1.00 89.81 97 ASP A C 1
ATOM 791 O O . ASP A 1 97 ? -8.168 14.469 18.077 1.00 89.81 97 ASP A O 1
ATOM 795 N N . GLU A 1 98 ? -9.982 15.268 17.027 1.00 93.62 98 GLU A N 1
ATOM 796 C CA . GLU A 1 98 ? -10.698 15.700 18.226 1.00 93.62 98 GLU A CA 1
ATOM 797 C C . GLU A 1 98 ? -10.857 14.562 19.249 1.00 93.62 98 GLU A C 1
ATOM 799 O O . GLU A 1 98 ? -10.471 14.703 20.414 1.00 93.62 98 GLU A O 1
ATOM 804 N N . ILE A 1 99 ? -11.393 13.405 18.838 1.00 94.38 99 ILE A N 1
ATOM 805 C CA . ILE A 1 99 ? -11.659 12.309 19.782 1.00 94.38 99 ILE A CA 1
ATOM 806 C C . ILE A 1 99 ? -10.367 11.678 20.317 1.00 94.38 99 ILE A C 1
ATOM 808 O O . ILE A 1 99 ? -10.301 11.275 21.480 1.00 94.38 99 ILE A O 1
ATOM 812 N N . MET A 1 100 ? -9.313 11.622 19.502 1.00 91.75 100 MET A N 1
ATOM 813 C CA . MET A 1 100 ? -8.006 11.129 19.932 1.00 91.75 100 MET A CA 1
ATOM 814 C C . MET A 1 100 ? -7.343 12.104 20.913 1.00 91.75 100 MET A C 1
ATOM 816 O O . MET A 1 100 ? -6.705 11.649 21.863 1.00 91.75 100 MET A O 1
ATOM 820 N N . HIS A 1 101 ? -7.541 13.419 20.759 1.00 93.44 101 HIS A N 1
ATOM 821 C CA . HIS A 1 101 ? -7.124 14.410 21.757 1.00 93.44 101 HIS A CA 1
ATOM 822 C C . HIS A 1 101 ? -7.887 14.253 23.072 1.00 93.44 101 HIS A C 1
ATOM 824 O O . HIS A 1 101 ? -7.261 14.182 24.130 1.00 93.44 101 HIS A O 1
ATOM 830 N N . GLN A 1 102 ? -9.212 14.087 23.027 1.00 93.94 102 GLN A N 1
ATOM 831 C CA . GLN A 1 102 ? -10.006 13.780 24.224 1.00 93.94 102 GLN A CA 1
ATOM 832 C C . GLN A 1 102 ? -9.512 12.504 24.924 1.00 93.94 102 GLN A C 1
ATOM 834 O O . GLN A 1 102 ? -9.433 12.454 26.154 1.00 93.94 102 GLN A O 1
ATOM 839 N N . LEU A 1 103 ? -9.124 11.485 24.150 1.00 93.69 103 LEU A N 1
ATOM 840 C CA . LEU A 1 103 ? -8.571 10.240 24.674 1.00 93.69 103 LEU A CA 1
ATOM 841 C C . LEU A 1 103 ? -7.235 10.448 25.405 1.00 93.69 103 LEU A C 1
ATOM 843 O O . LEU A 1 103 ? -7.009 9.802 26.425 1.00 93.69 103 LEU A O 1
ATOM 847 N N . MET A 1 104 ? -6.373 11.361 24.939 1.00 90.75 104 MET A N 1
ATOM 848 C CA . MET A 1 104 ? -5.097 11.679 25.605 1.00 90.75 104 MET A CA 1
ATOM 849 C C . MET A 1 104 ? -5.280 12.283 27.004 1.00 90.75 104 MET A C 1
ATOM 851 O O . MET A 1 104 ? -4.399 12.131 27.849 1.00 90.75 104 MET A O 1
ATOM 855 N N . HIS A 1 105 ? -6.415 12.935 27.269 1.00 89.19 105 HIS A N 1
ATOM 856 C CA . HIS A 1 105 ? -6.731 13.524 28.574 1.00 89.19 105 HIS A CA 1
ATOM 857 C C . HIS A 1 105 ? -7.304 12.520 29.588 1.00 89.19 105 HIS A C 1
ATOM 859 O O . HIS A 1 105 ? -7.499 12.873 30.752 1.00 89.19 105 HIS A O 1
ATOM 865 N N . LYS A 1 106 ? -7.559 11.270 29.182 1.00 88.94 106 LYS A N 1
ATOM 866 C CA . LYS A 1 106 ? -8.041 10.199 30.062 1.00 88.94 106 LYS A CA 1
ATOM 867 C C . LYS A 1 106 ? -6.997 9.099 30.227 1.00 88.94 106 LYS A C 1
ATOM 869 O O . LYS A 1 106 ? -6.320 8.706 29.282 1.00 88.94 106 LYS A O 1
ATOM 874 N N . SER A 1 107 ? -6.900 8.548 31.435 1.00 82.81 107 SER A N 1
ATOM 875 C CA . SER A 1 107 ? -6.040 7.398 31.705 1.00 82.81 107 SER A CA 1
ATOM 876 C C . SER A 1 107 ? -6.812 6.089 31.528 1.00 82.81 107 SER A C 1
ATOM 878 O O . SER A 1 107 ? -7.824 5.836 32.177 1.00 82.81 107 SER A O 1
ATOM 880 N N . TYR A 1 108 ? -6.299 5.224 30.655 1.00 90.75 108 TYR A N 1
ATOM 881 C CA . TYR A 1 108 ? -6.797 3.864 30.463 1.00 90.75 108 TYR A CA 1
ATOM 882 C C . TYR A 1 108 ? -5.673 2.872 30.738 1.00 90.75 108 TYR A C 1
ATOM 884 O O . TYR A 1 108 ? -4.558 3.014 30.231 1.00 90.75 108 TYR A O 1
ATOM 892 N N . ARG A 1 109 ? -5.954 1.834 31.531 1.00 86.81 109 ARG A N 1
ATOM 893 C CA . ARG A 1 109 ? -4.966 0.786 31.811 1.00 86.81 109 ARG A CA 1
ATOM 894 C C . ARG A 1 109 ? -4.569 0.092 30.505 1.00 86.81 109 ARG A C 1
ATOM 896 O O . ARG A 1 109 ? -5.414 -0.474 29.824 1.00 86.81 109 ARG A O 1
ATOM 903 N N . GLY A 1 110 ? -3.277 0.115 30.183 1.00 83.88 110 GLY A N 1
ATOM 904 C CA . GLY A 1 110 ? -2.725 -0.517 28.978 1.00 83.88 110 GLY A CA 1
ATOM 905 C C 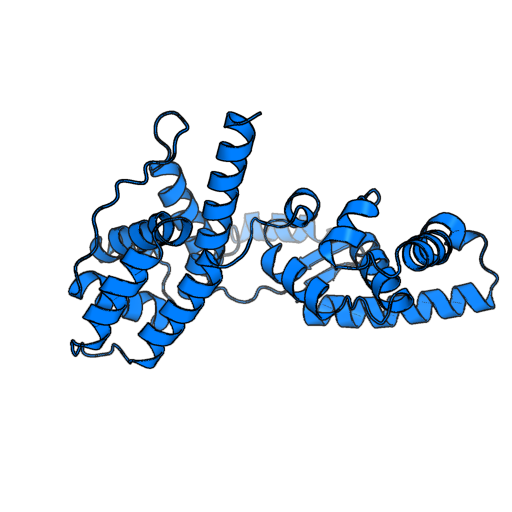. GLY A 1 110 ? -2.678 0.382 27.740 1.00 83.88 110 GLY A C 1
ATOM 906 O O . GLY A 1 110 ? -1.931 0.068 26.817 1.00 83.88 110 GLY A O 1
ATOM 907 N N . LEU A 1 111 ? -3.375 1.525 27.735 1.00 89.69 111 LEU A N 1
ATOM 908 C CA . LEU A 1 111 ? -3.269 2.512 26.662 1.00 89.69 111 LEU A CA 1
ATOM 909 C C . LEU A 1 111 ? -2.082 3.436 26.933 1.00 89.69 111 LEU A C 1
ATOM 911 O O . LEU A 1 111 ? -2.068 4.190 27.904 1.00 89.69 111 LEU A O 1
ATOM 915 N N . LYS A 1 112 ? -1.070 3.383 26.070 1.00 87.25 112 LYS A N 1
ATOM 916 C CA . LYS A 1 112 ? 0.117 4.239 26.182 1.00 87.25 112 LYS A CA 1
ATOM 917 C C . LYS A 1 112 ? -0.006 5.427 25.231 1.00 87.25 112 LYS A C 1
ATOM 919 O O . LYS A 1 112 ? -0.436 5.258 24.094 1.00 87.25 112 LYS A O 1
ATOM 924 N N . LEU A 1 113 ? 0.457 6.608 25.649 1.00 83.75 113 LEU A N 1
ATOM 925 C CA . LEU A 1 113 ? 0.415 7.833 24.832 1.00 83.75 113 LEU A CA 1
ATOM 926 C C . LEU A 1 113 ? 1.073 7.653 23.450 1.00 83.75 113 LEU A C 1
ATOM 928 O O . LEU A 1 113 ? 0.595 8.189 22.449 1.00 83.75 113 LEU A O 1
ATOM 932 N N . PHE A 1 114 ? 2.135 6.842 23.364 1.00 78.50 114 PHE A N 1
ATOM 933 C CA . PHE A 1 114 ? 2.774 6.540 22.081 1.00 78.50 114 PHE A CA 1
ATOM 934 C C . PHE A 1 114 ? 1.833 5.812 21.104 1.00 78.50 114 PHE A C 1
ATOM 936 O O . PHE A 1 114 ? 1.979 5.975 19.899 1.00 78.50 114 PHE A O 1
ATOM 943 N N . MET A 1 115 ? 0.881 5.000 21.588 1.00 82.25 115 MET A N 1
ATOM 944 C CA . MET A 1 115 ? -0.080 4.288 20.734 1.00 82.25 115 MET A CA 1
ATOM 945 C C . MET A 1 115 ? -1.034 5.287 20.079 1.00 82.25 115 MET A C 1
ATOM 947 O O . MET A 1 115 ? -1.231 5.240 18.868 1.00 82.25 115 MET A O 1
ATOM 951 N N . ILE A 1 116 ? -1.548 6.235 20.869 1.00 84.88 116 ILE A N 1
ATOM 952 C CA . ILE A 1 116 ? -2.461 7.292 20.414 1.00 84.88 116 ILE A CA 1
ATOM 953 C C . ILE A 1 116 ? -1.754 8.194 19.397 1.00 84.88 116 ILE A C 1
ATOM 955 O O . ILE A 1 116 ? -2.213 8.340 18.268 1.00 84.88 116 ILE A O 1
ATOM 959 N N . THR A 1 117 ? -0.586 8.731 19.758 1.00 77.00 117 THR A N 1
ATOM 960 C CA . THR A 1 117 ? 0.193 9.633 18.889 1.00 77.00 117 THR A CA 1
ATOM 961 C C . THR A 1 117 ? 0.683 8.949 17.611 1.00 77.00 117 THR A C 1
ATOM 963 O O . THR A 1 117 ? 0.704 9.574 16.551 1.00 77.00 117 THR A O 1
ATOM 966 N N . ARG A 1 118 ? 1.042 7.658 17.666 1.00 69.69 118 ARG A N 1
ATOM 967 C CA . ARG A 1 118 ? 1.408 6.880 16.474 1.00 69.69 118 ARG A CA 1
ATOM 968 C C . ARG A 1 118 ? 0.216 6.688 15.541 1.00 69.69 118 ARG A C 1
ATOM 970 O O . ARG A 1 118 ? 0.397 6.823 14.339 1.00 69.69 118 ARG A O 1
ATOM 977 N N . MET A 1 119 ? -0.974 6.402 16.067 1.00 78.94 119 MET A N 1
ATOM 978 C CA . MET A 1 119 ? -2.184 6.270 15.248 1.00 78.94 119 MET A CA 1
ATOM 979 C C . MET A 1 119 ? -2.624 7.611 14.657 1.00 78.94 119 MET A C 1
ATOM 981 O O . MET A 1 119 ? -2.889 7.667 13.464 1.00 78.94 119 MET A O 1
ATOM 985 N N . LEU A 1 120 ? -2.584 8.696 15.436 1.00 78.81 120 LEU A N 1
ATOM 986 C CA . LEU A 1 120 ? -2.845 10.057 14.952 1.00 78.81 120 LEU A CA 1
ATOM 987 C C . LEU A 1 120 ? -1.945 10.440 13.777 1.00 78.81 120 LEU A C 1
ATOM 989 O O . LEU A 1 120 ? -2.443 10.864 12.742 1.00 78.81 120 LEU A O 1
ATOM 993 N N . LYS A 1 121 ? -0.625 10.231 13.891 1.00 68.50 121 LYS A N 1
ATOM 994 C CA . LYS A 1 121 ? 0.315 10.504 12.789 1.00 68.50 121 LYS A CA 1
ATOM 995 C C . LYS A 1 121 ? -0.052 9.755 11.513 1.00 68.50 121 LYS A C 1
ATOM 997 O O . LYS A 1 121 ? 0.110 10.298 10.428 1.00 68.50 121 LYS A O 1
ATOM 1002 N N . ILE A 1 122 ? -0.527 8.520 11.644 1.00 66.19 122 ILE A N 1
ATOM 1003 C CA . ILE A 1 122 ? -0.889 7.701 10.493 1.00 66.19 122 ILE A CA 1
ATOM 1004 C C . ILE A 1 122 ? -2.221 8.140 9.907 1.00 66.19 122 ILE A C 1
ATOM 1006 O O . ILE A 1 122 ? -2.295 8.288 8.700 1.00 66.19 122 ILE A O 1
ATOM 1010 N N . PHE A 1 123 ? -3.250 8.374 10.721 1.00 76.00 123 PHE A N 1
ATOM 1011 C CA . PHE A 1 123 ? -4.525 8.889 10.225 1.00 76.00 123 PHE A CA 1
ATOM 1012 C C . PHE A 1 123 ? -4.352 10.254 9.564 1.00 76.00 123 PHE A C 1
ATOM 1014 O O . PHE A 1 123 ? -4.929 10.487 8.512 1.00 76.00 123 PHE A O 1
ATOM 1021 N N . LYS A 1 124 ? -3.479 11.105 10.116 1.00 73.25 124 LYS A N 1
ATOM 1022 C CA . LYS A 1 124 ? -3.094 12.382 9.516 1.00 73.25 124 LYS A CA 1
ATOM 1023 C C . LYS A 1 124 ? -2.385 12.188 8.186 1.00 73.25 124 LYS A C 1
ATOM 1025 O O . LYS A 1 124 ? -2.696 12.857 7.217 1.00 73.25 124 LYS A O 1
ATOM 1030 N N . TRP A 1 125 ? -1.427 11.268 8.122 1.00 64.19 125 TRP A N 1
ATOM 1031 C CA . TRP A 1 125 ? -0.771 10.935 6.862 1.00 64.19 125 TRP A CA 1
ATOM 1032 C C . TRP A 1 125 ? -1.785 10.397 5.840 1.00 64.19 125 TRP A C 1
ATOM 1034 O O . TRP A 1 125 ? -1.834 10.895 4.724 1.00 64.19 125 TRP A O 1
ATOM 1044 N N . LEU A 1 126 ? -2.662 9.473 6.240 1.00 64.50 126 LEU A N 1
ATOM 1045 C CA . LEU A 1 126 ? -3.721 8.902 5.407 1.00 64.50 126 LEU A CA 1
ATOM 1046 C C . LEU A 1 126 ? -4.767 9.922 4.959 1.00 64.50 126 LEU A C 1
ATOM 1048 O O . LEU A 1 126 ? -5.342 9.705 3.901 1.00 64.50 126 LEU A O 1
ATOM 1052 N N . SER A 1 127 ? -5.017 10.993 5.717 1.00 68.38 127 SER A N 1
ATOM 1053 C CA . SER A 1 127 ? -5.934 12.076 5.340 1.00 68.38 127 SER A CA 1
ATOM 1054 C C . SER A 1 127 ? -5.255 13.165 4.504 1.00 68.38 127 SER A C 1
ATOM 1056 O O . SER A 1 127 ? -5.896 13.779 3.658 1.00 68.38 127 SER A O 1
ATOM 1058 N N . MET A 1 128 ? -3.948 13.376 4.691 1.00 61.12 128 MET A N 1
ATOM 1059 C CA . MET A 1 128 ? -3.147 14.373 3.970 1.00 61.12 128 MET A CA 1
ATOM 1060 C C . MET A 1 128 ? -2.538 13.869 2.660 1.00 61.12 128 MET A C 1
ATOM 1062 O O . MET A 1 128 ? -2.066 14.690 1.880 1.00 61.12 128 MET A O 1
ATOM 1066 N N . GLN A 1 129 ? -2.498 12.554 2.413 1.00 52.88 129 GLN A N 1
ATOM 1067 C CA . GLN A 1 129 ? -2.079 12.022 1.111 1.00 52.88 129 GLN A CA 1
ATOM 1068 C C . GLN A 1 129 ? -2.946 12.674 0.024 1.00 52.88 129 GLN A C 1
ATOM 1070 O O . GLN A 1 129 ? -4.172 12.659 0.136 1.00 52.88 129 GLN A O 1
ATOM 1075 N N . GLU A 1 130 ? -2.340 13.289 -0.990 1.00 47.66 130 GLU A N 1
ATOM 1076 C CA . GLU A 1 130 ? -3.080 13.679 -2.190 1.00 47.66 130 GLU A CA 1
ATOM 1077 C C . GLU A 1 130 ? -3.677 12.426 -2.849 1.00 47.66 130 GLU A C 1
ATOM 1079 O O . GLU A 1 130 ? -3.285 11.298 -2.535 1.00 47.66 130 GLU A O 1
ATOM 1084 N N . ILE A 1 131 ? -4.672 12.645 -3.713 1.00 49.53 131 ILE A N 1
ATOM 1085 C CA . ILE A 1 131 ? -5.358 11.642 -4.543 1.00 49.53 131 ILE A CA 1
ATOM 1086 C C . ILE A 1 131 ? -4.376 10.525 -4.932 1.00 49.53 131 ILE A C 1
ATOM 1088 O O . ILE A 1 131 ? -3.252 10.857 -5.328 1.00 49.53 131 ILE A O 1
ATOM 1092 N N . PRO A 1 132 ? -4.757 9.229 -4.850 1.00 50.22 132 PRO A N 1
ATOM 1093 C CA . PRO A 1 132 ? -3.913 8.154 -5.356 1.00 50.22 132 PRO A CA 1
ATOM 1094 C C . PRO A 1 132 ? -3.331 8.542 -6.699 1.00 50.22 132 PRO A C 1
ATOM 1096 O O . PRO A 1 132 ? -4.042 8.956 -7.619 1.00 50.22 132 PRO A O 1
ATOM 1099 N N . THR A 1 133 ? -2.017 8.446 -6.789 1.00 57.00 133 THR A N 1
ATOM 1100 C CA . THR A 1 133 ? -1.371 8.785 -8.030 1.00 57.00 133 THR A CA 1
ATOM 1101 C C . THR A 1 133 ? -1.846 7.805 -9.104 1.00 57.00 133 THR A C 1
ATOM 1103 O O . THR A 1 133 ? -2.194 6.653 -8.824 1.00 57.00 133 THR A O 1
ATOM 1106 N N . LYS A 1 134 ? -1.892 8.251 -10.363 1.00 66.88 134 LYS A N 1
ATOM 1107 C CA . LYS A 1 134 ? -2.333 7.407 -11.488 1.00 66.88 134 LYS A CA 1
ATOM 1108 C C . LYS A 1 134 ? -1.467 6.146 -11.664 1.00 66.88 134 LYS A C 1
ATOM 1110 O O . LYS A 1 134 ? -1.800 5.280 -12.464 1.00 66.88 134 LYS A O 1
ATOM 1115 N N . LEU A 1 135 ? -0.368 6.021 -10.914 1.00 69.62 135 LEU A N 1
ATOM 1116 C CA . LEU A 1 135 ? 0.423 4.806 -10.797 1.00 69.62 135 LEU A CA 1
ATOM 1117 C C . LEU A 1 135 ? -0.420 3.597 -10.354 1.00 69.62 135 LEU A C 1
ATOM 1119 O O . LEU A 1 135 ? -0.192 2.503 -10.860 1.00 69.62 135 LEU A O 1
ATOM 1123 N N . ILE A 1 136 ? -1.417 3.762 -9.472 1.00 62.12 136 ILE A N 1
ATOM 1124 C CA . ILE A 1 136 ? -2.226 2.617 -9.004 1.00 62.12 136 ILE A CA 1
ATOM 1125 C C . ILE A 1 136 ? -3.038 1.965 -10.120 1.00 62.12 136 ILE A C 1
ATOM 1127 O O . ILE A 1 136 ? -3.250 0.757 -10.095 1.00 62.12 136 ILE A O 1
ATOM 1131 N N . GLU A 1 137 ? -3.459 2.753 -11.108 1.00 62.41 137 GLU A N 1
ATOM 1132 C CA . GLU A 1 137 ? -4.236 2.277 -12.255 1.00 62.41 137 GLU A CA 1
ATOM 1133 C C . GLU A 1 137 ? -3.410 1.361 -13.164 1.00 62.41 137 GLU A C 1
ATOM 1135 O O . GLU A 1 137 ? -3.974 0.622 -13.965 1.00 62.41 137 GLU A O 1
ATOM 1140 N N . VAL A 1 138 ? -2.078 1.417 -13.052 1.00 72.19 138 VAL A N 1
ATOM 1141 C CA . VAL A 1 138 ? -1.165 0.700 -13.944 1.00 72.19 138 VAL A CA 1
ATOM 1142 C C . VAL A 1 138 ? -0.298 -0.334 -13.236 1.00 72.19 138 VAL A C 1
ATOM 1144 O O . VAL A 1 138 ? 0.279 -1.160 -13.921 1.00 72.19 138 VAL A O 1
ATOM 1147 N N . VAL A 1 139 ? -0.162 -0.338 -11.907 1.00 78.19 139 VAL A N 1
ATOM 1148 C CA . VAL A 1 139 ? 0.637 -1.367 -11.214 1.00 78.19 139 VAL A CA 1
ATOM 1149 C C . VAL A 1 139 ? -0.003 -2.749 -11.392 1.00 78.19 139 VAL A C 1
ATOM 1151 O O . VAL A 1 139 ? -1.194 -2.924 -11.150 1.00 78.19 139 VAL A O 1
ATOM 1154 N N . LEU A 1 140 ? 0.802 -3.747 -11.772 1.00 75.50 140 LEU A N 1
ATOM 1155 C CA . LEU A 1 140 ? 0.325 -5.111 -12.058 1.00 75.50 140 LEU A CA 1
ATOM 1156 C C . LEU A 1 140 ? -0.042 -5.910 -10.795 1.00 75.50 140 LEU A C 1
ATOM 1158 O O . LEU A 1 140 ? -0.788 -6.881 -10.875 1.00 75.50 140 LEU A O 1
ATOM 1162 N N . HIS A 1 141 ? 0.446 -5.463 -9.637 1.00 73.25 141 HIS A N 1
ATOM 1163 C CA . HIS A 1 141 ? 0.180 -6.026 -8.312 1.00 73.25 141 HIS A CA 1
ATOM 1164 C C . HIS A 1 141 ? -0.492 -4.984 -7.403 1.00 73.25 141 HIS A C 1
ATOM 1166 O O . HIS A 1 141 ? 0.135 -4.473 -6.466 1.00 73.25 141 HIS A O 1
ATOM 1172 N N . PRO A 1 142 ? -1.748 -4.588 -7.683 1.00 55.56 142 PRO A N 1
ATOM 1173 C CA . PRO A 1 142 ? -2.441 -3.536 -6.936 1.00 55.56 142 PRO A CA 1
ATOM 1174 C C . PRO A 1 142 ? -2.638 -3.891 -5.454 1.00 55.56 142 PRO A C 1
ATOM 1176 O O . PRO A 1 142 ? -2.792 -3.014 -4.600 1.00 55.56 142 PRO A O 1
ATOM 1179 N N . GLU A 1 143 ? -2.613 -5.176 -5.108 1.00 53.72 143 GLU A N 1
ATOM 1180 C CA . GLU A 1 143 ? -2.592 -5.671 -3.738 1.00 53.72 143 GLU A CA 1
ATOM 1181 C C . GLU A 1 143 ? -1.303 -5.323 -2.975 1.00 53.72 143 GLU A C 1
ATOM 1183 O O . GLU A 1 143 ? -1.345 -5.195 -1.753 1.00 53.72 143 GLU A O 1
ATOM 1188 N N . HIS A 1 144 ? -0.203 -5.054 -3.671 1.00 70.06 144 HIS A N 1
ATOM 1189 C CA . HIS A 1 144 ? 1.070 -4.609 -3.097 1.00 70.06 144 HIS A CA 1
ATOM 1190 C C . HIS A 1 144 ? 1.409 -3.159 -3.461 1.00 70.06 144 HIS A C 1
ATOM 1192 O O . HIS A 1 144 ? 2.549 -2.725 -3.302 1.00 70.06 144 HIS A O 1
ATOM 1198 N N . TYR A 1 145 ? 0.418 -2.392 -3.931 1.00 66.50 145 TYR A N 1
ATOM 1199 C CA . TYR A 1 145 ? 0.628 -1.039 -4.438 1.00 66.50 145 TYR A CA 1
ATOM 1200 C C . TYR A 1 145 ? 1.390 -0.136 -3.465 1.00 66.50 145 TYR A C 1
ATOM 1202 O O . TYR A 1 145 ? 2.274 0.582 -3.907 1.00 66.50 145 TYR A O 1
ATOM 1210 N N . ASP A 1 146 ? 1.066 -0.143 -2.169 1.00 64.12 146 ASP A N 1
ATOM 1211 C CA . ASP A 1 146 ? 1.687 0.799 -1.230 1.00 64.12 146 ASP A CA 1
ATOM 1212 C C . ASP A 1 146 ? 3.195 0.532 -1.083 1.00 64.12 146 ASP A C 1
ATOM 1214 O O . ASP A 1 146 ? 3.983 1.473 -1.158 1.00 64.12 146 ASP A O 1
ATOM 1218 N N . ASP A 1 147 ? 3.608 -0.738 -0.981 1.00 75.06 147 ASP A N 1
ATOM 1219 C CA . ASP A 1 147 ? 5.026 -1.120 -0.925 1.00 75.06 147 ASP A CA 1
ATOM 1220 C C . ASP A 1 147 ? 5.743 -0.815 -2.256 1.00 75.06 147 ASP A C 1
ATOM 1222 O O . ASP A 1 147 ? 6.879 -0.332 -2.265 1.00 75.06 147 ASP A O 1
ATOM 1226 N N . ILE A 1 148 ? 5.074 -1.053 -3.393 1.00 80.69 148 ILE A N 1
ATOM 1227 C CA . ILE A 1 148 ? 5.607 -0.758 -4.733 1.00 80.69 148 ILE A CA 1
ATOM 1228 C C . ILE A 1 148 ? 5.772 0.749 -4.925 1.00 80.69 148 ILE A C 1
ATOM 1230 O O . ILE A 1 148 ? 6.838 1.207 -5.322 1.00 80.69 148 ILE A O 1
ATOM 1234 N N . SER A 1 149 ? 4.732 1.521 -4.630 1.00 79.44 149 SER A N 1
ATOM 1235 C CA . SER A 1 149 ? 4.710 2.974 -4.747 1.00 79.44 149 SER A CA 1
ATOM 1236 C C . SER A 1 149 ? 5.778 3.588 -3.851 1.00 79.44 149 SER A C 1
ATOM 1238 O O . SER A 1 149 ? 6.621 4.339 -4.337 1.00 79.44 149 SER A O 1
ATOM 1240 N N . GLU A 1 150 ? 5.802 3.239 -2.562 1.00 75.69 150 GLU A N 1
ATOM 1241 C CA . GLU A 1 150 ? 6.800 3.755 -1.624 1.00 75.69 150 GLU A CA 1
ATOM 1242 C C . GLU A 1 150 ? 8.223 3.395 -2.072 1.00 75.69 150 GLU A C 1
ATOM 1244 O O . GLU A 1 150 ? 9.086 4.271 -2.142 1.00 75.69 150 GLU A O 1
ATOM 1249 N N . GLY A 1 151 ? 8.473 2.135 -2.438 1.00 80.31 151 GLY A N 1
ATOM 1250 C CA . GLY A 1 151 ? 9.799 1.705 -2.870 1.00 80.31 151 GLY A CA 1
ATOM 1251 C C . GLY A 1 151 ? 10.251 2.358 -4.178 1.00 80.31 151 GLY A C 1
ATOM 1252 O O . GLY A 1 151 ? 11.407 2.762 -4.292 1.00 80.31 151 GLY A O 1
ATOM 1253 N N . LEU A 1 152 ? 9.354 2.535 -5.151 1.00 89.56 152 LEU A N 1
ATOM 1254 C CA . LEU A 1 152 ? 9.665 3.253 -6.389 1.00 89.56 152 LEU A CA 1
ATOM 1255 C C . LEU A 1 152 ? 9.977 4.728 -6.118 1.00 89.56 152 LEU A C 1
ATOM 1257 O O . LEU A 1 152 ? 10.987 5.223 -6.614 1.00 89.56 152 LEU A O 1
ATOM 1261 N N . HIS A 1 153 ? 9.187 5.406 -5.283 1.00 83.50 153 HIS A N 1
ATOM 1262 C CA . HIS A 1 153 ? 9.436 6.798 -4.882 1.00 83.50 153 HIS A CA 1
ATOM 1263 C C . HIS A 1 153 ? 10.738 6.968 -4.083 1.00 83.50 153 HIS A C 1
ATOM 1265 O O . HIS A 1 153 ? 11.411 7.988 -4.210 1.00 83.50 153 HIS A O 1
ATOM 1271 N N . GLN A 1 154 ? 11.159 5.962 -3.310 1.00 79.00 154 GLN A N 1
ATOM 1272 C CA . GLN A 1 154 ? 12.466 5.969 -2.640 1.00 79.00 154 GLN A CA 1
ATOM 1273 C C . GLN A 1 154 ? 13.642 5.820 -3.620 1.00 79.00 154 GLN A C 1
ATOM 1275 O O . GLN A 1 154 ? 14.710 6.402 -3.411 1.00 79.00 154 GLN A O 1
ATOM 1280 N N . LEU A 1 155 ? 13.479 5.016 -4.674 1.00 86.31 155 LEU A N 1
ATOM 1281 C CA . LEU A 1 155 ? 14.561 4.661 -5.600 1.00 86.31 155 LEU A CA 1
ATOM 1282 C C . LEU A 1 155 ? 14.689 5.622 -6.786 1.00 86.31 155 LEU A C 1
ATOM 1284 O O . LEU A 1 155 ? 15.788 5.819 -7.321 1.00 86.31 155 LEU A O 1
ATOM 1288 N N . ILE A 1 156 ? 13.577 6.211 -7.217 1.00 89.69 156 ILE A N 1
ATOM 1289 C CA . ILE A 1 156 ? 13.504 7.078 -8.386 1.00 89.69 156 ILE A CA 1
ATOM 1290 C C . ILE A 1 156 ? 13.701 8.524 -7.941 1.00 89.69 156 ILE A C 1
ATOM 1292 O O . ILE A 1 156 ? 12.878 9.106 -7.250 1.00 89.69 156 ILE A O 1
ATOM 1296 N N . SER A 1 157 ? 14.814 9.119 -8.373 1.00 83.69 157 SER A N 1
ATOM 1297 C CA . SER A 1 157 ? 15.154 10.504 -8.047 1.00 83.69 157 SER A CA 1
ATOM 1298 C C . SER A 1 157 ? 15.127 11.397 -9.292 1.00 83.69 157 SER A C 1
ATOM 1300 O O . SER A 1 157 ? 15.803 11.066 -10.278 1.00 83.69 157 SER A O 1
ATOM 1302 N N . PRO A 1 158 ? 14.477 12.578 -9.238 1.00 82.56 158 PRO A N 1
ATOM 1303 C CA . PRO A 1 158 ? 14.463 13.536 -10.349 1.00 82.56 158 PRO A CA 1
ATOM 1304 C C . PRO A 1 158 ? 15.849 14.117 -10.665 1.00 82.56 158 PRO A C 1
ATOM 1306 O O . PRO A 1 158 ? 16.087 14.606 -11.769 1.00 82.56 158 PRO A O 1
ATOM 1309 N N . ASN A 1 159 ? 16.804 13.991 -9.739 1.00 84.88 159 ASN A N 1
ATOM 1310 C CA . ASN A 1 159 ? 18.176 14.472 -9.903 1.00 84.88 159 ASN A CA 1
ATOM 1311 C C . ASN A 1 159 ? 19.098 13.460 -10.609 1.00 84.88 159 ASN A C 1
ATOM 1313 O O . ASN A 1 159 ? 20.226 13.797 -10.966 1.00 84.88 159 ASN A O 1
ATOM 1317 N N . LYS A 1 160 ? 18.657 12.207 -10.805 1.00 90.62 160 LYS A N 1
ATOM 1318 C CA . LYS A 1 160 ? 19.467 11.115 -11.380 1.00 90.62 160 LYS A CA 1
ATOM 1319 C C . LYS A 1 160 ? 18.707 10.382 -12.486 1.00 90.62 160 LYS A C 1
ATOM 1321 O O . LYS A 1 160 ? 18.408 9.197 -12.369 1.00 90.62 160 LYS A O 1
ATOM 1326 N N . ILE A 1 161 ? 18.429 11.082 -13.583 1.00 93.25 161 ILE A N 1
ATOM 1327 C CA . ILE A 1 161 ? 17.493 10.641 -14.633 1.00 93.25 161 ILE A CA 1
ATOM 1328 C C . ILE A 1 161 ? 17.855 9.308 -15.285 1.00 93.25 161 ILE A C 1
ATOM 1330 O O . ILE A 1 161 ? 16.981 8.471 -15.480 1.00 93.25 161 ILE A O 1
ATOM 1334 N N . GLU A 1 162 ? 19.127 9.074 -15.599 1.00 93.62 162 GLU A N 1
ATOM 1335 C CA . GLU A 1 162 ? 19.553 7.786 -16.157 1.00 93.62 162 GLU A CA 1
ATOM 1336 C C . GLU A 1 162 ? 19.274 6.633 -15.181 1.00 93.62 162 GLU A C 1
ATOM 1338 O O . GLU A 1 162 ? 18.766 5.585 -15.572 1.00 93.62 162 GLU A O 1
ATOM 1343 N N . SER A 1 163 ? 19.522 6.848 -13.886 1.00 93.19 163 SER A N 1
ATOM 1344 C CA . SER A 1 163 ? 19.213 5.854 -12.860 1.00 93.19 163 SER A CA 1
ATOM 1345 C C . SER A 1 163 ? 17.709 5.674 -12.657 1.00 93.19 163 SER A C 1
ATOM 1347 O O . SER A 1 163 ? 17.266 4.540 -12.503 1.00 93.19 163 SER A O 1
ATOM 1349 N N . ALA A 1 164 ? 16.938 6.764 -12.672 1.00 93.25 164 ALA A N 1
ATOM 1350 C CA . ALA A 1 164 ? 15.479 6.754 -12.588 1.00 93.25 164 ALA A CA 1
ATOM 1351 C C . ALA A 1 164 ? 14.860 5.915 -13.716 1.00 93.25 164 ALA A C 1
ATOM 1353 O O . ALA A 1 164 ? 14.058 5.021 -13.461 1.00 93.25 164 ALA A O 1
ATOM 1354 N N . VAL A 1 165 ? 15.299 6.146 -14.958 1.00 95.75 165 VAL A N 1
ATOM 1355 C CA . VAL A 1 165 ? 14.863 5.375 -16.130 1.00 95.75 165 VAL A CA 1
ATOM 1356 C C . VAL A 1 165 ? 15.187 3.894 -15.970 1.00 95.75 165 VAL A C 1
ATOM 1358 O O . VAL A 1 165 ? 14.331 3.056 -16.235 1.00 95.75 165 VAL A O 1
ATOM 1361 N N . LEU A 1 166 ? 16.395 3.558 -15.513 1.00 96.88 166 LEU A N 1
ATOM 1362 C CA . LEU A 1 166 ? 16.781 2.162 -15.326 1.00 96.88 166 LEU A CA 1
ATOM 1363 C C . LEU A 1 166 ? 15.942 1.463 -14.246 1.00 96.88 166 LEU A C 1
ATOM 1365 O O . LEU A 1 166 ? 15.614 0.297 -14.432 1.00 96.88 166 LEU A O 1
ATOM 1369 N N . TYR A 1 167 ? 15.556 2.144 -13.161 1.00 97.38 167 TYR A N 1
ATOM 1370 C CA . TYR A 1 167 ? 14.632 1.573 -12.170 1.00 97.38 167 TYR A CA 1
ATOM 1371 C C . TYR A 1 167 ? 13.234 1.339 -12.743 1.00 97.38 167 TYR A C 1
ATOM 1373 O O . TYR A 1 167 ? 12.674 0.273 -12.513 1.00 97.38 167 TYR A O 1
ATOM 1381 N N . ILE A 1 168 ? 12.704 2.276 -13.534 1.00 96.19 168 ILE A N 1
ATOM 1382 C CA . ILE A 1 168 ? 11.403 2.103 -14.200 1.00 96.19 168 ILE A CA 1
ATOM 1383 C C . ILE A 1 168 ? 11.455 0.921 -15.175 1.00 96.19 168 ILE A C 1
ATOM 1385 O O . ILE A 1 168 ? 10.569 0.076 -15.152 1.00 96.19 168 ILE A O 1
ATOM 1389 N N . ILE A 1 169 ? 12.518 0.808 -15.979 1.00 96.62 169 ILE A N 1
ATOM 1390 C CA . ILE A 1 169 ? 12.723 -0.342 -16.871 1.00 96.62 169 ILE A CA 1
ATOM 1391 C C . ILE A 1 169 ? 12.805 -1.645 -16.073 1.00 96.62 169 ILE A C 1
ATOM 1393 O O . ILE A 1 169 ? 12.169 -2.621 -16.447 1.00 96.62 169 ILE A O 1
ATOM 1397 N N . CYS A 1 170 ? 13.547 -1.669 -14.962 1.00 96.25 170 CYS A N 1
ATOM 1398 C CA . CYS A 1 170 ? 13.631 -2.862 -14.120 1.00 96.25 170 CYS A CA 1
ATOM 1399 C C . CYS A 1 170 ? 12.270 -3.230 -13.519 1.00 96.25 170 CYS A C 1
ATOM 1401 O O . CYS A 1 170 ? 11.954 -4.409 -13.471 1.00 96.25 170 CYS A O 1
ATOM 1403 N N . ALA A 1 171 ? 11.463 -2.251 -13.105 1.00 95.56 171 ALA A N 1
ATOM 1404 C CA . ALA A 1 171 ? 10.117 -2.481 -12.587 1.00 95.56 171 ALA A CA 1
ATOM 1405 C C . ALA A 1 171 ? 9.168 -3.038 -13.659 1.00 95.56 171 ALA A C 1
ATOM 1407 O O . ALA A 1 171 ? 8.361 -3.912 -13.354 1.00 95.56 171 ALA A O 1
ATOM 1408 N N . ILE A 1 172 ? 9.299 -2.589 -14.910 1.00 94.56 172 ILE A N 1
ATOM 1409 C CA . ILE A 1 172 ? 8.585 -3.169 -16.055 1.00 94.56 172 ILE A CA 1
ATOM 1410 C C . ILE A 1 172 ? 9.047 -4.611 -16.294 1.00 94.56 172 ILE A C 1
ATOM 1412 O O . ILE A 1 172 ? 8.240 -5.533 -16.339 1.00 94.56 172 ILE A O 1
ATOM 1416 N N . GLU A 1 173 ? 10.359 -4.822 -16.409 1.00 92.44 173 GLU A N 1
ATOM 1417 C CA . GLU A 1 173 ? 10.932 -6.137 -16.698 1.00 92.44 173 GLU A CA 1
ATOM 1418 C C . GLU A 1 173 ? 10.637 -7.163 -15.612 1.00 92.44 173 GLU A C 1
ATOM 1420 O O . GLU A 1 173 ? 10.469 -8.334 -15.941 1.00 92.44 173 GLU A O 1
ATOM 1425 N N . ASP A 1 174 ? 10.622 -6.750 -14.341 1.00 91.88 174 ASP A N 1
ATOM 1426 C CA . ASP A 1 174 ? 10.287 -7.603 -13.202 1.00 91.88 174 ASP A CA 1
ATOM 1427 C C . ASP A 1 174 ? 8.791 -7.856 -13.046 1.00 91.88 174 ASP A C 1
ATOM 1429 O O . ASP A 1 174 ? 8.462 -8.757 -12.290 1.00 91.88 174 ASP A O 1
ATOM 1433 N N . GLY A 1 175 ? 7.921 -7.148 -13.776 1.00 90.56 175 GLY A N 1
ATOM 1434 C CA . GLY A 1 175 ? 6.471 -7.353 -13.747 1.00 90.56 175 GLY A CA 1
ATOM 1435 C C . GLY A 1 175 ? 5.734 -6.548 -12.673 1.00 90.56 175 GLY A C 1
ATOM 1436 O O . GLY A 1 175 ? 4.612 -6.883 -12.323 1.00 90.56 175 GLY A O 1
ATOM 1437 N N . LEU A 1 176 ? 6.331 -5.477 -12.143 1.00 90.50 176 LEU A N 1
ATOM 1438 C CA . LEU A 1 176 ? 5.635 -4.539 -11.250 1.00 90.50 176 LEU A CA 1
ATOM 1439 C C . LEU A 1 176 ? 4.790 -3.524 -12.033 1.00 90.50 176 LEU A C 1
ATOM 1441 O O . LEU A 1 176 ? 3.754 -3.066 -11.549 1.00 90.50 176 LEU A O 1
ATOM 1445 N N . LEU A 1 177 ? 5.248 -3.165 -13.234 1.00 91.94 177 LEU A N 1
ATOM 1446 C CA . LEU A 1 177 ? 4.600 -2.233 -14.156 1.00 91.94 177 LEU A CA 1
ATOM 1447 C C . LEU A 1 177 ? 4.399 -2.900 -15.527 1.00 91.94 177 LEU A C 1
ATOM 1449 O O . LEU A 1 177 ? 5.186 -3.770 -15.901 1.00 91.94 177 LEU A O 1
ATOM 1453 N N . PRO A 1 178 ? 3.391 -2.489 -16.307 1.00 81.12 178 PRO A N 1
ATOM 1454 C CA . PRO A 1 178 ? 3.121 -3.050 -17.616 1.00 81.12 178 PRO A CA 1
ATOM 1455 C C . PRO A 1 178 ? 4.140 -2.558 -18.647 1.00 81.12 178 PRO A C 1
ATOM 1457 O O . PRO A 1 178 ? 4.696 -1.462 -18.542 1.00 81.12 178 PRO A O 1
ATOM 1460 N N . MET A 1 179 ? 4.360 -3.372 -19.681 1.00 84.44 179 MET A N 1
ATOM 1461 C CA . MET A 1 179 ? 5.304 -3.080 -20.769 1.00 84.44 179 MET A CA 1
ATOM 1462 C C . MET A 1 179 ? 4.988 -1.778 -21.517 1.00 84.44 179 MET A C 1
ATOM 1464 O O . MET A 1 179 ? 5.896 -1.121 -22.028 1.00 84.44 179 MET A O 1
ATOM 1468 N N . ASP A 1 180 ? 3.714 -1.400 -21.572 1.00 81.56 180 ASP A N 1
ATOM 1469 C CA . ASP A 1 180 ? 3.185 -0.219 -22.250 1.00 81.56 180 ASP A CA 1
ATOM 1470 C C . ASP A 1 180 ? 2.902 0.954 -21.296 1.00 81.56 180 ASP A C 1
ATOM 1472 O O . ASP A 1 180 ? 2.210 1.905 -21.669 1.00 81.56 180 ASP A O 1
ATOM 1476 N N . VAL A 1 181 ? 3.468 0.934 -20.080 1.00 83.56 181 VAL A N 1
ATOM 1477 C CA . VAL A 1 181 ? 3.272 2.009 -19.101 1.00 83.56 181 VAL A CA 1
ATOM 1478 C C . VAL A 1 181 ? 3.554 3.389 -19.709 1.00 83.56 181 VAL A C 1
ATOM 1480 O O . VAL A 1 181 ? 4.578 3.645 -20.355 1.00 83.56 181 VAL A O 1
ATOM 1483 N N . SER A 1 182 ? 2.623 4.319 -19.491 1.00 84.88 182 SER A N 1
ATOM 1484 C CA . SER A 1 182 ? 2.702 5.655 -20.071 1.00 84.88 182 SER A CA 1
ATOM 1485 C C . SER A 1 182 ? 3.926 6.422 -19.561 1.00 84.88 182 SER A C 1
ATOM 1487 O O . SER A 1 182 ? 4.084 6.697 -18.371 1.00 84.88 182 SER A O 1
ATOM 1489 N N . ARG A 1 183 ? 4.781 6.866 -20.487 1.00 85.25 183 ARG A N 1
ATOM 1490 C CA . ARG A 1 183 ? 5.956 7.694 -20.162 1.00 85.25 183 ARG A CA 1
ATOM 1491 C C . ARG A 1 183 ? 5.563 9.011 -19.495 1.00 85.25 183 ARG A C 1
ATOM 1493 O O . ARG A 1 183 ? 6.236 9.452 -18.570 1.00 85.25 183 ARG A O 1
ATOM 1500 N N . SER A 1 184 ? 4.485 9.650 -19.957 1.00 82.44 184 SER A N 1
ATOM 1501 C CA . SER A 1 184 ? 3.994 10.899 -19.361 1.00 82.44 184 SER A CA 1
ATOM 1502 C C . SER A 1 184 ? 3.463 10.692 -17.950 1.00 82.44 184 SER A C 1
ATOM 1504 O O . SER A 1 184 ? 3.629 11.581 -17.119 1.00 82.44 184 SER A O 1
ATOM 1506 N N . LEU A 1 185 ? 2.876 9.522 -17.677 1.00 84.38 185 LEU A N 1
ATOM 1507 C CA . LEU A 1 185 ? 2.484 9.141 -16.327 1.00 84.38 185 LEU A CA 1
ATOM 1508 C C . LEU A 1 185 ? 3.715 9.059 -15.422 1.00 84.38 185 LEU A C 1
ATOM 1510 O O . LEU A 1 185 ? 3.762 9.774 -14.433 1.00 84.38 185 LEU A O 1
ATOM 1514 N N . MET A 1 186 ? 4.739 8.289 -15.803 1.00 88.62 186 MET A N 1
ATOM 1515 C CA . MET A 1 186 ? 5.968 8.149 -15.005 1.00 88.62 186 MET A CA 1
ATOM 1516 C C . MET A 1 186 ? 6.694 9.486 -14.785 1.00 88.62 186 MET A C 1
ATOM 1518 O O . MET A 1 186 ? 7.219 9.743 -13.706 1.00 88.62 186 MET A O 1
ATOM 1522 N N . ILE A 1 187 ? 6.725 10.358 -15.801 1.00 84.94 187 ILE A N 1
ATOM 1523 C CA . ILE A 1 187 ? 7.327 11.693 -15.676 1.00 84.94 187 ILE A CA 1
ATOM 1524 C C . ILE A 1 187 ? 6.589 12.535 -14.636 1.00 84.94 187 ILE A C 1
ATOM 1526 O O . ILE A 1 187 ? 7.238 13.226 -13.854 1.00 84.94 187 ILE A O 1
ATOM 1530 N N . LYS A 1 188 ? 5.252 12.500 -14.652 1.00 82.94 188 LYS A N 1
ATOM 1531 C CA . LYS A 1 188 ? 4.431 13.238 -13.693 1.00 82.94 188 LYS A CA 1
ATOM 1532 C C . LYS A 1 188 ? 4.563 12.642 -12.291 1.00 82.94 188 LYS A C 1
ATOM 1534 O O . LYS A 1 188 ? 4.753 13.398 -11.351 1.00 82.94 188 LYS A O 1
ATOM 1539 N N . GLU A 1 189 ? 4.499 11.316 -12.191 1.00 83.31 189 GLU A N 1
ATOM 1540 C CA . GLU A 1 189 ? 4.566 10.550 -10.946 1.00 83.31 189 GLU A CA 1
ATOM 1541 C C . GLU A 1 189 ? 5.814 10.876 -10.130 1.00 83.31 189 GLU A C 1
ATOM 1543 O O . GLU A 1 189 ? 5.718 11.204 -8.958 1.00 83.31 189 GLU A O 1
ATOM 1548 N N . PHE A 1 190 ? 6.985 10.820 -10.765 1.00 86.38 190 PHE A N 1
ATOM 1549 C CA . PHE A 1 190 ? 8.273 10.959 -10.083 1.00 86.38 190 PHE A CA 1
ATOM 1550 C C . PHE A 1 190 ? 8.918 12.335 -10.300 1.00 86.38 190 PHE A C 1
ATOM 1552 O O . PHE A 1 190 ? 10.140 12.470 -10.227 1.00 86.38 190 PHE A O 1
ATOM 1559 N N . GLU A 1 191 ? 8.108 13.343 -10.643 1.00 85.81 191 GLU A N 1
ATOM 1560 C CA . GLU A 1 191 ? 8.526 14.740 -10.827 1.00 85.81 191 GLU A CA 1
ATOM 1561 C C . GLU A 1 191 ? 9.706 14.928 -11.808 1.00 85.81 191 GLU A C 1
ATOM 1563 O O . GLU A 1 191 ? 10.551 15.814 -11.670 1.00 85.81 191 GLU A O 1
ATOM 1568 N N . LEU A 1 192 ? 9.769 14.113 -12.865 1.00 85.69 192 LEU A N 1
ATOM 1569 C CA . LEU A 1 192 ? 10.880 14.109 -13.831 1.00 85.69 192 LEU A CA 1
ATOM 1570 C C . LEU A 1 192 ? 10.769 15.227 -14.884 1.00 85.69 192 LEU A C 1
ATOM 1572 O O . LEU A 1 192 ? 11.600 15.313 -15.794 1.00 85.69 192 LEU A O 1
ATOM 1576 N N . THR A 1 193 ? 9.745 16.081 -14.784 1.00 79.00 193 THR A N 1
ATOM 1577 C CA . THR A 1 193 ? 9.417 17.153 -15.737 1.00 79.00 193 THR A CA 1
ATOM 1578 C C . THR A 1 193 ? 10.607 18.047 -16.106 1.00 79.00 193 THR A C 1
ATOM 1580 O O . THR A 1 193 ? 10.797 18.262 -17.308 1.00 79.00 193 THR A O 1
ATOM 1583 N N . PRO A 1 194 ? 11.465 18.504 -15.162 1.00 78.25 194 PRO A N 1
ATOM 1584 C CA . PRO A 1 194 ? 12.617 19.350 -15.492 1.00 78.25 194 PRO A CA 1
ATOM 1585 C C . PRO A 1 194 ? 13.604 18.705 -16.475 1.00 78.25 194 PRO A C 1
ATOM 1587 O O . PRO A 1 194 ? 14.350 19.403 -17.155 1.00 78.25 194 PRO A O 1
ATOM 1590 N N . ASN A 1 195 ? 13.592 17.374 -16.592 1.00 83.19 195 ASN A N 1
ATOM 1591 C CA . ASN A 1 195 ? 14.517 16.609 -17.422 1.00 83.19 195 ASN A CA 1
ATOM 1592 C C . ASN A 1 195 ? 13.807 15.672 -18.417 1.00 83.19 195 ASN A C 1
ATOM 1594 O O . ASN A 1 195 ? 14.364 14.647 -18.832 1.00 83.19 195 ASN A O 1
ATOM 1598 N N . LYS A 1 196 ? 12.586 16.020 -18.840 1.00 85.88 196 LYS A N 1
ATOM 1599 C CA . LYS A 1 196 ? 11.740 15.210 -19.736 1.00 85.88 196 LYS A CA 1
ATOM 1600 C C . LYS A 1 196 ? 12.464 14.707 -20.996 1.00 85.88 196 LYS A C 1
ATOM 1602 O O . LYS A 1 196 ? 12.332 13.539 -21.363 1.00 85.88 196 LYS A O 1
ATOM 1607 N N . SER A 1 197 ? 13.261 15.554 -21.647 1.00 88.50 197 SER A N 1
ATOM 1608 C CA . SER A 1 197 ? 14.006 15.176 -22.860 1.00 88.50 197 SER A CA 1
ATOM 1609 C C . SER A 1 197 ? 15.064 14.103 -22.586 1.00 88.50 197 SER A C 1
ATOM 1611 O O . SER A 1 197 ? 15.213 13.160 -23.364 1.00 88.50 197 SER A O 1
ATOM 1613 N N . ALA A 1 198 ? 15.774 14.209 -21.457 1.00 89.06 198 ALA A N 1
ATOM 1614 C CA . ALA A 1 198 ? 16.754 13.210 -21.044 1.00 89.06 198 ALA A CA 1
ATOM 1615 C C . ALA A 1 198 ? 16.073 11.886 -20.673 1.00 89.06 198 ALA A C 1
ATOM 1617 O O . ALA A 1 198 ? 16.557 10.828 -21.071 1.00 89.06 198 ALA A O 1
ATOM 1618 N N . TYR A 1 199 ? 14.923 11.946 -19.991 1.00 91.06 199 TYR A N 1
ATOM 1619 C CA . TYR A 1 199 ? 14.113 10.769 -19.680 1.00 91.06 199 TYR A CA 1
ATOM 1620 C C . TYR A 1 199 ? 13.735 9.998 -20.951 1.00 91.06 199 TYR A C 1
ATOM 1622 O O . TYR A 1 199 ? 14.044 8.814 -21.068 1.00 91.06 199 TYR A O 1
ATOM 1630 N N . HIS A 1 200 ? 13.142 10.673 -21.943 1.00 89.56 200 HIS A N 1
ATOM 1631 C CA . HIS A 1 200 ? 12.754 10.029 -23.202 1.00 89.56 200 HIS A CA 1
ATOM 1632 C C . HIS A 1 200 ? 13.948 9.430 -23.947 1.00 89.56 200 HIS A C 1
ATOM 1634 O O . HIS A 1 200 ? 13.844 8.317 -24.459 1.00 89.56 200 HIS A O 1
ATOM 1640 N N . ARG A 1 201 ? 15.084 10.137 -23.980 1.00 92.94 201 ARG A N 1
ATOM 1641 C CA . ARG A 1 201 ? 16.308 9.660 -24.632 1.00 92.94 201 ARG A CA 1
ATOM 1642 C C . ARG A 1 201 ? 16.833 8.379 -23.989 1.00 92.94 201 ARG A C 1
ATOM 1644 O O . ARG A 1 201 ? 17.072 7.409 -24.702 1.00 92.94 201 ARG A O 1
ATOM 1651 N N . TYR A 1 202 ? 17.003 8.359 -22.666 1.00 93.50 202 TYR A N 1
ATOM 1652 C CA . TYR A 1 202 ? 17.505 7.173 -21.968 1.00 93.50 202 TYR A CA 1
ATOM 1653 C C . TYR A 1 202 ? 16.511 6.016 -22.028 1.00 93.50 202 TYR A C 1
ATOM 1655 O O . TYR A 1 202 ? 16.925 4.886 -22.259 1.00 93.50 202 TYR A O 1
ATOM 1663 N N . PHE A 1 203 ? 15.209 6.285 -21.886 1.00 91.38 203 PHE A N 1
ATOM 1664 C CA . PHE A 1 203 ? 14.194 5.236 -21.959 1.00 91.38 203 PHE A CA 1
ATOM 1665 C C . PHE A 1 203 ? 14.192 4.588 -23.347 1.00 91.38 203 PHE A C 1
ATOM 1667 O O . PHE A 1 203 ? 14.259 3.369 -23.462 1.00 91.38 203 PHE A O 1
ATOM 1674 N N . SER A 1 204 ? 14.208 5.389 -24.416 1.00 89.88 204 SER A N 1
ATOM 1675 C CA . SER A 1 204 ? 14.314 4.858 -25.777 1.00 89.88 204 SER A CA 1
ATOM 1676 C C . SER A 1 204 ? 15.623 4.090 -25.992 1.00 89.88 204 SER A C 1
ATOM 1678 O O . SER A 1 204 ? 15.582 3.011 -26.570 1.00 89.88 204 SER A O 1
ATOM 1680 N N . LYS A 1 205 ? 16.767 4.590 -25.498 1.00 91.81 205 LYS A N 1
ATOM 1681 C CA . LYS A 1 205 ? 18.071 3.916 -25.642 1.00 91.81 205 LYS A CA 1
ATOM 1682 C C . LYS A 1 205 ? 18.117 2.554 -24.934 1.00 91.81 205 LYS A C 1
ATOM 1684 O O . LYS A 1 205 ? 18.633 1.597 -25.496 1.00 91.81 205 LYS A O 1
ATOM 1689 N N . TYR A 1 206 ? 17.613 2.471 -23.703 1.00 92.06 206 TYR A N 1
ATOM 1690 C CA . TYR A 1 206 ? 17.792 1.298 -22.835 1.00 92.06 206 TYR A CA 1
ATOM 1691 C C . TYR A 1 206 ? 16.618 0.316 -22.832 1.00 92.06 206 TYR A C 1
ATOM 1693 O O . TYR A 1 206 ? 16.760 -0.784 -22.297 1.00 92.06 206 TYR A O 1
ATOM 1701 N N . PHE A 1 207 ? 15.485 0.698 -23.425 1.00 88.88 207 PHE A N 1
ATOM 1702 C CA . PHE A 1 207 ? 14.293 -0.140 -23.530 1.00 88.88 207 PHE A CA 1
ATOM 1703 C C . PHE A 1 207 ? 13.902 -0.398 -24.988 1.00 88.88 207 PHE A C 1
ATOM 1705 O O . PHE A 1 207 ? 13.938 -1.535 -25.437 1.00 88.88 207 PHE A O 1
ATOM 1712 N N . THR A 1 208 ? 13.586 0.652 -25.755 1.00 84.00 208 THR A N 1
ATOM 1713 C CA . THR A 1 208 ? 13.061 0.507 -27.127 1.00 84.00 208 THR A CA 1
ATOM 1714 C C . THR A 1 208 ? 14.120 0.039 -28.127 1.00 84.00 208 THR A C 1
ATOM 1716 O O . THR A 1 208 ? 13.864 -0.868 -28.907 1.00 84.00 208 THR A O 1
ATOM 1719 N N . TYR A 1 209 ? 15.312 0.633 -28.085 1.00 88.25 209 TYR A N 1
ATOM 1720 C CA . TYR A 1 209 ? 16.413 0.377 -29.022 1.00 88.25 209 TYR A CA 1
ATOM 1721 C C . TYR A 1 209 ? 17.573 -0.377 -28.359 1.00 88.25 209 TYR A C 1
ATOM 1723 O O . TYR A 1 209 ? 18.716 -0.314 -28.805 1.00 88.25 209 TYR A O 1
ATOM 1731 N N . ALA A 1 210 ? 17.297 -1.101 -27.270 1.00 85.62 210 ALA A N 1
ATOM 1732 C CA . ALA A 1 210 ? 18.323 -1.846 -26.540 1.00 85.62 210 ALA A CA 1
ATOM 1733 C C . ALA A 1 210 ? 19.006 -2.920 -27.414 1.00 85.62 210 ALA A C 1
ATOM 1735 O O . ALA A 1 210 ? 20.181 -3.237 -27.216 1.00 85.62 210 ALA A O 1
ATOM 1736 N N . ALA A 1 211 ? 18.285 -3.455 -28.406 1.00 87.12 211 ALA A N 1
ATOM 1737 C CA . ALA A 1 211 ? 18.804 -4.425 -29.368 1.00 87.12 211 ALA A CA 1
ATOM 1738 C C . ALA A 1 211 ? 19.935 -3.853 -30.243 1.00 87.12 211 ALA A C 1
ATOM 1740 O O . ALA A 1 211 ? 20.856 -4.595 -30.598 1.00 87.12 211 ALA A O 1
ATOM 1741 N N . ASP A 1 212 ? 19.913 -2.544 -30.503 1.00 92.25 212 ASP A N 1
ATOM 1742 C CA . ASP A 1 212 ? 20.850 -1.850 -31.393 1.00 92.25 212 ASP A CA 1
ATOM 1743 C C . ASP A 1 212 ? 22.158 -1.450 -30.689 1.00 92.25 212 ASP A C 1
ATOM 1745 O O . ASP A 1 212 ? 23.104 -0.985 -31.323 1.00 92.25 212 ASP A O 1
ATOM 1749 N N . LEU A 1 213 ? 22.241 -1.643 -29.368 1.00 91.81 213 LEU A N 1
ATOM 1750 C CA . LEU A 1 213 ? 23.440 -1.348 -28.586 1.00 91.81 213 LEU A CA 1
ATOM 1751 C C . LEU A 1 213 ? 24.614 -2.251 -28.990 1.00 91.81 213 LEU A C 1
ATOM 1753 O O . LEU A 1 213 ? 24.456 -3.448 -29.270 1.00 91.81 213 LEU A O 1
ATOM 1757 N N . ASN A 1 214 ? 25.825 -1.693 -28.943 1.00 95.00 214 ASN A N 1
ATOM 1758 C CA . ASN A 1 214 ? 27.038 -2.476 -29.167 1.00 95.00 214 ASN A CA 1
ATOM 1759 C C . ASN A 1 214 ? 27.318 -3.434 -27.987 1.00 95.00 214 ASN A C 1
ATOM 1761 O O . ASN A 1 214 ? 26.715 -3.339 -26.917 1.00 95.00 214 ASN A O 1
ATOM 1765 N N . ALA A 1 215 ? 28.253 -4.373 -28.162 1.00 93.62 215 ALA A N 1
ATOM 1766 C CA . ALA A 1 215 ? 28.533 -5.407 -27.160 1.00 93.62 215 ALA A CA 1
ATOM 1767 C C . ALA A 1 215 ? 28.964 -4.844 -25.789 1.00 93.62 215 ALA A C 1
ATOM 1769 O O . ALA A 1 215 ? 28.582 -5.383 -24.748 1.00 93.62 215 ALA A O 1
ATOM 1770 N N . GLN A 1 216 ? 29.731 -3.750 -25.773 1.00 94.88 216 GLN A N 1
ATOM 1771 C CA . GLN A 1 216 ? 30.182 -3.110 -24.537 1.00 94.88 216 GLN A CA 1
ATOM 1772 C C . GLN A 1 216 ? 29.021 -2.423 -23.810 1.00 94.88 216 GLN A C 1
ATOM 1774 O O . GLN A 1 216 ? 28.874 -2.576 -22.596 1.00 94.88 216 GLN A O 1
ATOM 1779 N N . GLU A 1 217 ? 28.174 -1.707 -24.547 1.00 92.69 217 GLU A N 1
ATOM 1780 C CA . GLU A 1 217 ? 26.983 -1.048 -24.012 1.00 92.69 217 GLU A CA 1
ATOM 1781 C C . GLU A 1 217 ? 25.959 -2.058 -23.491 1.00 92.69 217 GLU A C 1
ATOM 1783 O O . GLU A 1 217 ? 25.417 -1.856 -22.406 1.00 92.69 217 GLU A O 1
ATOM 1788 N N . LYS A 1 218 ? 25.752 -3.178 -24.197 1.00 93.19 218 LYS A N 1
ATOM 1789 C CA . LYS A 1 218 ? 24.897 -4.285 -23.736 1.00 93.19 218 LYS A CA 1
ATOM 1790 C C . LYS A 1 218 ? 25.390 -4.849 -22.409 1.00 93.19 218 LYS A C 1
ATOM 1792 O O . LYS A 1 218 ? 24.626 -4.930 -21.452 1.00 93.19 218 LYS A O 1
ATOM 1797 N N . LYS A 1 219 ? 26.686 -5.163 -22.313 1.00 94.44 219 LYS A N 1
ATOM 1798 C CA . LYS A 1 219 ? 27.286 -5.678 -21.073 1.00 94.44 219 LYS A CA 1
ATOM 1799 C C . LYS A 1 219 ? 27.141 -4.691 -19.911 1.00 94.44 219 LYS A C 1
ATOM 1801 O O . LYS A 1 219 ? 26.845 -5.097 -18.785 1.00 94.44 219 LYS A O 1
ATOM 1806 N N . TRP A 1 220 ? 27.348 -3.400 -20.173 1.00 95.19 220 TRP A N 1
ATOM 1807 C CA . TRP A 1 220 ? 27.144 -2.361 -19.168 1.00 95.19 220 TRP A CA 1
ATOM 1808 C C . TRP A 1 220 ? 25.680 -2.294 -18.725 1.00 95.19 220 TRP A C 1
ATOM 1810 O O . TRP A 1 220 ? 25.422 -2.304 -17.522 1.00 95.19 220 TRP A O 1
ATOM 1820 N N . LEU A 1 221 ? 24.738 -2.284 -19.672 1.00 94.06 221 LEU A N 1
ATOM 1821 C CA . LEU A 1 221 ? 23.308 -2.176 -19.396 1.00 94.06 221 LEU A CA 1
ATOM 1822 C C . LEU A 1 221 ? 22.813 -3.338 -18.532 1.00 94.06 221 LEU A C 1
ATOM 1824 O O . LEU A 1 221 ? 22.184 -3.089 -17.507 1.00 94.06 221 LEU A O 1
ATOM 1828 N N . GLU A 1 222 ? 23.165 -4.577 -18.877 1.00 93.94 222 GLU A N 1
ATOM 1829 C CA . GLU A 1 222 ? 22.799 -5.758 -18.084 1.00 93.94 222 GLU A CA 1
ATOM 1830 C C . GLU A 1 222 ? 23.369 -5.685 -16.663 1.00 93.94 222 GLU A C 1
ATOM 1832 O O . GLU A 1 222 ? 22.653 -5.880 -15.684 1.00 93.94 222 GLU A O 1
ATOM 1837 N N . THR A 1 223 ? 24.631 -5.267 -16.519 1.00 95.00 223 THR A N 1
ATOM 1838 C CA . THR A 1 223 ? 25.245 -5.067 -15.194 1.00 95.00 223 THR A CA 1
ATOM 1839 C C . THR A 1 223 ? 24.501 -4.009 -14.373 1.00 95.00 223 THR A C 1
ATOM 1841 O O . THR A 1 223 ? 24.365 -4.125 -13.153 1.00 95.00 223 THR A O 1
ATOM 1844 N N . GLN A 1 224 ? 24.045 -2.934 -15.019 1.00 94.56 224 GLN A N 1
ATOM 1845 C CA . GLN A 1 224 ? 23.295 -1.871 -14.359 1.00 94.56 224 GLN A CA 1
ATOM 1846 C C . GLN A 1 224 ? 21.877 -2.311 -13.977 1.00 94.56 224 GLN A C 1
ATOM 1848 O O . GLN A 1 224 ? 21.416 -1.934 -12.894 1.00 94.56 224 GLN A O 1
ATOM 1853 N N . LYS A 1 225 ? 21.202 -3.086 -14.832 1.00 94.75 225 LYS A N 1
ATOM 1854 C CA . LYS A 1 225 ? 19.876 -3.650 -14.562 1.00 94.75 225 LYS A CA 1
ATOM 1855 C C . LYS A 1 225 ? 19.927 -4.636 -13.404 1.00 94.75 225 LYS A C 1
ATOM 1857 O O . LYS A 1 225 ? 19.148 -4.483 -12.472 1.00 94.75 225 LYS A O 1
ATOM 1862 N N . GLU A 1 226 ? 20.894 -5.549 -13.385 1.00 93.31 226 GLU A N 1
ATOM 1863 C CA . GLU A 1 226 ? 21.016 -6.555 -12.322 1.00 93.31 226 GLU A CA 1
ATOM 1864 C C . GLU A 1 226 ? 21.172 -5.911 -10.938 1.00 93.31 226 GLU A C 1
ATOM 1866 O O . GLU A 1 226 ? 20.413 -6.190 -10.011 1.00 93.31 226 GLU A O 1
ATOM 1871 N N . LYS A 1 227 ? 22.075 -4.928 -10.819 1.00 92.56 227 LYS A N 1
ATOM 1872 C CA . LYS A 1 227 ? 22.250 -4.158 -9.575 1.00 92.56 227 LYS A CA 1
ATOM 1873 C C . LYS A 1 227 ? 20.956 -3.490 -9.113 1.00 92.56 227 LYS A C 1
ATOM 1875 O O . LYS A 1 227 ? 20.694 -3.419 -7.918 1.00 92.56 227 LYS A O 1
ATOM 1880 N N . ARG A 1 228 ? 20.160 -2.973 -10.050 1.00 93.88 228 ARG A N 1
ATOM 1881 C CA . ARG A 1 228 ? 18.914 -2.264 -9.743 1.00 93.88 228 ARG A CA 1
ATOM 1882 C C . ARG A 1 228 ? 17.780 -3.218 -9.423 1.00 93.88 228 ARG A C 1
ATOM 1884 O O . ARG A 1 228 ? 17.031 -2.898 -8.516 1.00 93.88 228 ARG A O 1
ATOM 1891 N N . LYS A 1 229 ? 17.687 -4.378 -10.075 1.00 93.38 229 LYS A N 1
ATOM 1892 C CA . LYS A 1 229 ? 16.735 -5.443 -9.724 1.00 93.38 229 LYS A CA 1
ATOM 1893 C C . LYS A 1 229 ? 16.966 -5.937 -8.300 1.00 93.38 229 LYS A C 1
ATOM 1895 O O . LYS A 1 229 ? 16.008 -6.043 -7.546 1.00 93.38 229 LYS A O 1
ATOM 1900 N N . ILE A 1 230 ? 18.224 -6.143 -7.897 1.00 88.69 230 ILE A N 1
ATOM 1901 C CA . ILE A 1 230 ? 18.569 -6.505 -6.511 1.00 88.69 230 ILE A CA 1
ATOM 1902 C C . ILE A 1 230 ? 18.061 -5.442 -5.529 1.00 88.69 230 ILE A C 1
ATOM 1904 O O . ILE A 1 230 ? 17.349 -5.772 -4.582 1.00 88.69 230 ILE A O 1
ATOM 1908 N N . THR A 1 231 ? 18.379 -4.166 -5.769 1.00 85.81 231 THR A N 1
ATOM 1909 C CA . THR A 1 231 ? 17.924 -3.069 -4.902 1.00 85.81 231 THR A CA 1
ATOM 1910 C C . THR A 1 231 ? 16.401 -2.935 -4.905 1.00 85.81 231 THR A C 1
ATOM 1912 O O . THR A 1 231 ? 15.801 -2.824 -3.846 1.00 85.81 231 THR A O 1
ATOM 1915 N N . LEU A 1 232 ? 15.763 -2.998 -6.075 1.00 91.38 232 LEU A N 1
ATOM 1916 C CA . LEU A 1 232 ? 14.316 -2.886 -6.256 1.00 91.38 232 LEU A CA 1
ATOM 1917 C C . LEU A 1 232 ? 13.572 -3.968 -5.463 1.00 91.38 232 LEU A C 1
ATOM 1919 O O . LEU A 1 232 ? 12.687 -3.651 -4.669 1.00 91.38 232 LEU A O 1
ATOM 1923 N N . ARG A 1 233 ? 13.996 -5.229 -5.609 1.00 91.12 233 ARG A N 1
ATOM 1924 C CA . ARG A 1 233 ? 13.466 -6.392 -4.879 1.00 91.12 233 ARG A CA 1
ATOM 1925 C C . ARG A 1 233 ? 13.639 -6.261 -3.373 1.00 91.12 233 ARG A C 1
ATOM 1927 O O . ARG A 1 233 ? 12.700 -6.531 -2.631 1.00 91.12 233 ARG A O 1
ATOM 1934 N N . ALA A 1 234 ? 14.813 -5.818 -2.921 1.00 77.44 234 ALA A N 1
ATOM 1935 C CA . ALA A 1 234 ? 15.102 -5.635 -1.501 1.00 77.44 234 ALA A CA 1
ATOM 1936 C C . ALA A 1 234 ? 14.300 -4.480 -0.877 1.00 77.44 234 ALA A C 1
ATOM 1938 O O . ALA A 1 234 ? 13.801 -4.618 0.237 1.00 77.44 234 ALA A O 1
ATOM 1939 N N . THR A 1 235 ? 14.164 -3.357 -1.587 1.00 74.81 235 THR A N 1
ATOM 1940 C CA . THR A 1 235 ? 13.448 -2.169 -1.107 1.00 74.81 235 THR A CA 1
ATOM 1941 C C . THR A 1 235 ? 11.940 -2.398 -1.049 1.00 74.81 235 THR A C 1
ATOM 1943 O O . THR A 1 235 ? 11.322 -2.062 -0.044 1.00 74.81 235 THR A O 1
ATOM 1946 N N . ILE A 1 236 ? 11.353 -2.989 -2.095 1.00 82.38 236 ILE A N 1
ATOM 1947 C CA . ILE A 1 236 ? 9.904 -3.246 -2.170 1.00 82.38 236 ILE A CA 1
ATOM 1948 C C . ILE A 1 236 ? 9.524 -4.522 -1.397 1.00 82.38 236 ILE A C 1
ATOM 1950 O O . ILE A 1 236 ? 8.418 -4.633 -0.881 1.00 82.38 236 ILE A O 1
ATOM 1954 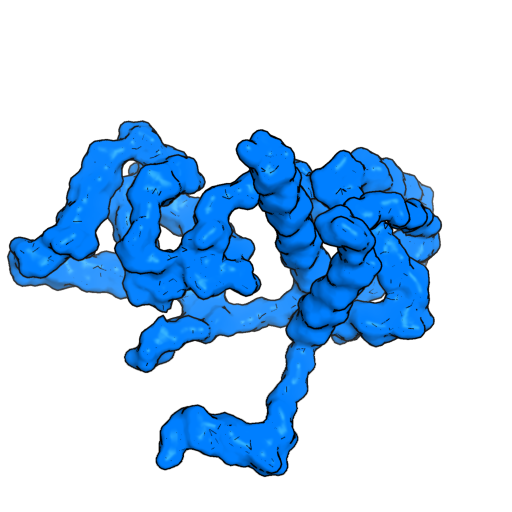N N . GLY A 1 237 ? 10.446 -5.480 -1.262 1.00 82.44 237 GLY A N 1
ATOM 1955 C CA . GLY A 1 237 ? 10.218 -6.722 -0.522 1.00 82.44 237 GLY A CA 1
ATOM 1956 C C . GLY A 1 237 ? 9.524 -7.796 -1.355 1.00 82.44 237 GLY A C 1
ATOM 1957 O O . GLY A 1 237 ? 8.505 -8.346 -0.944 1.00 82.44 237 GLY A O 1
ATOM 1958 N N . TYR A 1 238 ? 10.075 -8.129 -2.522 1.00 87.62 238 TYR A N 1
ATOM 1959 C CA . TYR A 1 238 ? 9.570 -9.215 -3.367 1.00 87.62 238 TYR A CA 1
ATOM 1960 C C . TYR A 1 238 ? 10.697 -10.046 -3.978 1.00 87.62 238 TYR A C 1
ATOM 1962 O O . TYR A 1 238 ? 11.858 -9.645 -4.025 1.00 87.62 238 TYR A O 1
ATOM 1970 N N . THR A 1 239 ? 10.333 -11.229 -4.457 1.00 86.94 239 THR A N 1
ATOM 1971 C CA . THR A 1 239 ? 11.197 -12.142 -5.210 1.00 86.94 239 THR A CA 1
ATOM 1972 C C . THR A 1 239 ? 10.541 -12.477 -6.539 1.00 86.94 239 THR A C 1
ATOM 1974 O O . THR A 1 239 ? 9.316 -12.461 -6.642 1.00 86.94 239 THR A O 1
ATOM 1977 N N . ARG A 1 240 ? 11.353 -12.774 -7.553 1.00 83.62 240 ARG A N 1
ATOM 1978 C CA . ARG A 1 240 ? 10.891 -13.212 -8.869 1.00 83.62 240 ARG A CA 1
ATOM 1979 C C . ARG A 1 240 ? 11.411 -14.620 -9.123 1.00 83.62 240 ARG A C 1
ATOM 1981 O O . ARG A 1 240 ? 12.615 -14.833 -8.988 1.00 83.62 240 ARG A O 1
ATOM 1988 N N . LYS A 1 241 ? 10.512 -15.550 -9.435 1.00 79.69 241 LYS A N 1
ATOM 1989 C CA . LYS A 1 241 ? 10.841 -16.929 -9.803 1.00 79.69 241 LYS A CA 1
ATOM 1990 C C . LYS A 1 241 ? 11.302 -17.012 -11.264 1.00 79.69 241 LYS A C 1
ATOM 1992 O O . LYS A 1 241 ? 11.084 -16.086 -12.047 1.00 79.69 241 LYS A O 1
ATOM 1997 N N . ASP A 1 242 ? 11.908 -18.139 -11.627 1.00 75.50 242 ASP A N 1
ATOM 1998 C CA . ASP A 1 242 ? 12.439 -18.390 -12.975 1.00 75.50 242 ASP A CA 1
ATOM 1999 C C . ASP A 1 242 ? 11.349 -18.448 -14.061 1.00 75.50 242 ASP A C 1
ATOM 2001 O O . ASP A 1 242 ? 11.612 -18.130 -15.218 1.00 75.50 242 ASP A O 1
ATOM 2005 N N . ASP A 1 243 ? 10.111 -18.782 -13.683 1.00 75.25 243 ASP A N 1
ATOM 2006 C CA . ASP A 1 243 ? 8.919 -18.732 -14.544 1.00 75.25 243 ASP A CA 1
ATOM 2007 C C . ASP A 1 243 ? 8.380 -17.303 -14.764 1.00 75.25 243 ASP A C 1
ATOM 2009 O O . ASP A 1 243 ? 7.408 -17.091 -15.488 1.00 75.25 243 ASP A O 1
ATOM 2013 N N . GLY A 1 244 ? 9.018 -16.306 -14.147 1.00 72.12 244 GLY A N 1
ATOM 2014 C CA . GLY A 1 244 ? 8.634 -14.904 -14.211 1.00 72.12 244 GLY A CA 1
ATOM 2015 C C . GLY A 1 244 ? 7.602 -14.476 -13.169 1.00 72.12 244 GLY A C 1
ATOM 2016 O O . GLY A 1 244 ? 7.346 -13.274 -13.084 1.00 72.12 244 GLY A O 1
ATOM 2017 N N . SER A 1 245 ? 7.059 -15.390 -12.357 1.00 76.62 245 SER A N 1
ATOM 2018 C CA . SER A 1 245 ? 6.094 -15.057 -11.308 1.00 76.62 245 SER A CA 1
ATOM 2019 C C . SER A 1 245 ? 6.732 -14.263 -10.166 1.00 76.62 245 SER A C 1
ATOM 2021 O O . SER A 1 245 ? 7.876 -14.498 -9.758 1.00 76.62 245 SER A O 1
ATOM 2023 N N . ILE A 1 246 ? 5.979 -13.300 -9.632 1.00 82.88 246 ILE A N 1
ATOM 2024 C CA . ILE A 1 246 ? 6.407 -12.488 -8.493 1.00 82.88 246 ILE A CA 1
ATOM 2025 C C . ILE A 1 246 ? 5.781 -13.031 -7.215 1.00 82.88 246 ILE A C 1
ATOM 2027 O O . ILE A 1 246 ? 4.568 -13.198 -7.119 1.00 82.88 246 ILE A O 1
ATOM 2031 N N . LYS A 1 247 ? 6.613 -13.233 -6.194 1.00 81.38 247 LYS A N 1
ATOM 2032 C CA . LYS A 1 247 ? 6.178 -13.506 -4.827 1.00 81.38 247 LYS A CA 1
ATOM 2033 C C . LYS A 1 247 ? 6.646 -12.382 -3.919 1.00 81.38 247 LYS A C 1
ATOM 2035 O O . LYS A 1 247 ? 7.844 -12.251 -3.648 1.00 81.38 247 LYS A O 1
ATOM 2040 N N . PHE A 1 248 ? 5.702 -11.599 -3.415 1.00 79.62 248 PHE A N 1
ATOM 2041 C CA . PHE A 1 248 ? 5.986 -10.614 -2.381 1.00 79.62 248 PHE A CA 1
ATOM 2042 C C . PHE A 1 248 ? 6.347 -11.338 -1.087 1.00 79.62 248 PHE A C 1
ATOM 2044 O O . PHE A 1 248 ? 5.670 -12.274 -0.650 1.00 79.62 248 PHE A O 1
ATOM 2051 N N . LEU A 1 249 ? 7.469 -10.937 -0.496 1.00 72.56 249 LEU A N 1
ATOM 2052 C CA . LEU A 1 249 ? 7.920 -11.445 0.786 1.00 72.56 249 LEU A CA 1
ATOM 2053 C C . LEU A 1 249 ? 7.026 -10.790 1.828 1.00 72.56 249 LEU A C 1
ATOM 2055 O O . LEU A 1 249 ? 7.283 -9.671 2.266 1.00 72.56 249 LEU A O 1
ATOM 2059 N N . GLY A 1 250 ? 5.922 -11.470 2.139 1.00 54.56 250 GLY A N 1
ATOM 2060 C CA . GLY A 1 250 ? 4.888 -10.960 3.021 1.00 54.56 250 GLY A CA 1
ATOM 2061 C C . GLY A 1 250 ? 5.498 -10.356 4.279 1.00 54.56 250 GLY A C 1
ATOM 2062 O O . GLY A 1 250 ? 6.039 -11.061 5.130 1.00 54.56 250 GLY A O 1
ATOM 2063 N N . ARG A 1 251 ? 5.366 -9.038 4.433 1.00 49.06 251 ARG A N 1
ATOM 2064 C CA . ARG A 1 251 ? 5.320 -8.471 5.774 1.00 49.06 251 ARG A CA 1
ATOM 2065 C C . ARG A 1 251 ? 4.046 -9.032 6.387 1.00 49.06 251 ARG A C 1
ATOM 2067 O O . ARG A 1 251 ? 2.966 -8.808 5.850 1.00 49.06 251 ARG A O 1
ATOM 2074 N N . THR A 1 252 ? 4.150 -9.758 7.497 1.00 43.38 252 THR A N 1
ATOM 2075 C CA . THR A 1 252 ? 2.987 -10.032 8.344 1.00 43.38 252 THR A CA 1
ATOM 2076 C C . THR A 1 252 ? 2.348 -8.690 8.689 1.00 43.38 252 THR A C 1
ATOM 2078 O O . THR A 1 252 ? 2.862 -7.921 9.508 1.00 43.38 252 THR A O 1
ATOM 2081 N N . LEU A 1 253 ? 1.249 -8.360 8.011 1.00 45.66 253 LEU A N 1
ATOM 2082 C CA . LEU A 1 253 ? 0.435 -7.208 8.349 1.00 45.66 253 LEU A CA 1
ATOM 2083 C C . LEU A 1 253 ? -0.244 -7.547 9.671 1.00 45.66 253 LEU A C 1
ATOM 2085 O O . LEU A 1 253 ? -1.222 -8.295 9.712 1.00 45.66 253 LEU A O 1
ATOM 2089 N N . THR A 1 254 ? 0.293 -6.998 10.758 1.00 52.69 254 THR A N 1
ATOM 2090 C CA . THR A 1 254 ? -0.418 -6.931 12.041 1.00 52.69 254 THR A CA 1
ATOM 2091 C C . THR A 1 254 ? -1.831 -6.382 11.821 1.00 52.69 254 THR A C 1
ATOM 2093 O O . THR A 1 254 ? -2.064 -5.654 10.851 1.00 52.69 254 THR A O 1
ATOM 2096 N N . ALA A 1 255 ? -2.770 -6.670 12.729 1.00 51.81 255 ALA A N 1
ATOM 2097 C CA . ALA A 1 255 ? -4.117 -6.087 12.707 1.00 51.81 255 ALA A CA 1
ATOM 2098 C C . ALA A 1 255 ? -4.068 -4.577 12.403 1.00 51.81 255 ALA A C 1
ATOM 2100 O O . ALA A 1 255 ? -4.709 -4.096 11.473 1.00 51.81 255 ALA A O 1
ATOM 2101 N N . ARG A 1 256 ? -3.178 -3.845 13.078 1.00 57.97 256 ARG A N 1
ATOM 2102 C CA . ARG A 1 256 ? -2.894 -2.442 12.772 1.00 57.97 256 ARG A CA 1
ATOM 2103 C C . ARG A 1 256 ? -2.551 -2.183 11.299 1.00 57.97 256 ARG A C 1
ATOM 2105 O O . ARG A 1 256 ? -3.180 -1.326 10.700 1.00 57.97 256 ARG A O 1
ATOM 2112 N N . ASN A 1 257 ? -1.580 -2.872 10.706 1.00 53.12 257 ASN A N 1
ATOM 2113 C CA . ASN A 1 257 ? -1.170 -2.589 9.325 1.00 53.12 257 ASN A CA 1
ATOM 2114 C C . ASN A 1 257 ? -2.264 -2.946 8.300 1.00 53.12 257 ASN A C 1
ATOM 2116 O O . ASN A 1 257 ? -2.414 -2.231 7.314 1.00 53.12 257 ASN A O 1
ATOM 2120 N N . ALA A 1 258 ? -3.065 -3.988 8.560 1.00 54.09 258 ALA A N 1
ATOM 2121 C CA . ALA A 1 258 ? -4.205 -4.351 7.716 1.00 54.09 258 ALA A CA 1
ATOM 2122 C C . ALA A 1 258 ? -5.304 -3.272 7.725 1.00 54.09 258 ALA A C 1
ATOM 2124 O O . ALA A 1 258 ? -5.811 -2.909 6.667 1.00 54.09 258 ALA A O 1
ATOM 2125 N N . LEU A 1 259 ? -5.620 -2.698 8.898 1.00 58.97 259 LEU A N 1
ATOM 2126 C CA . LEU A 1 259 ? -6.540 -1.556 9.001 1.00 58.97 259 LEU A CA 1
ATOM 2127 C C . LEU A 1 259 ? -6.064 -0.392 8.133 1.00 58.97 259 LEU A C 1
ATOM 2129 O O . LEU A 1 259 ? -6.827 0.146 7.344 1.00 58.97 259 LEU A O 1
ATOM 2133 N N . LEU A 1 260 ? -4.794 -0.018 8.274 1.00 57.66 260 LEU A N 1
ATOM 2134 C CA . LEU A 1 260 ? -4.227 1.151 7.604 1.00 57.66 260 LEU A CA 1
ATOM 2135 C C . LEU A 1 260 ? -4.233 1.004 6.079 1.00 57.66 260 LEU A C 1
ATOM 2137 O O . LEU A 1 260 ? -4.627 1.932 5.377 1.00 57.66 260 LEU A O 1
ATOM 2141 N N . TYR A 1 261 ? -3.866 -0.176 5.585 1.00 55.97 261 TYR A N 1
ATOM 2142 C CA . TYR A 1 261 ? -3.916 -0.515 4.165 1.00 55.97 261 TYR A CA 1
ATOM 2143 C C . TYR A 1 261 ? -5.340 -0.433 3.590 1.00 55.97 261 TYR A C 1
ATOM 2145 O O . TYR A 1 261 ? -5.559 0.050 2.480 1.00 55.97 261 TYR A O 1
ATOM 2153 N N . LEU A 1 262 ? -6.348 -0.859 4.351 1.00 58.41 262 LEU A N 1
ATOM 2154 C CA . LEU A 1 262 ? -7.739 -0.801 3.904 1.00 58.41 262 LEU A CA 1
ATOM 2155 C C . LEU A 1 262 ? -8.357 0.583 3.974 1.00 58.41 262 LEU A C 1
ATOM 2157 O O . LEU A 1 262 ? -9.158 0.910 3.107 1.00 58.41 262 LEU A O 1
ATOM 2161 N N . ILE A 1 263 ? -7.964 1.404 4.946 1.00 61.91 263 ILE A N 1
ATOM 2162 C CA . ILE A 1 263 ? -8.331 2.823 4.969 1.00 61.91 263 ILE A CA 1
ATOM 2163 C C . ILE A 1 263 ? -7.799 3.509 3.709 1.00 61.91 263 ILE A C 1
ATOM 2165 O O . ILE A 1 263 ? -8.542 4.228 3.042 1.00 61.91 263 ILE A O 1
ATOM 2169 N N . ALA A 1 264 ? -6.544 3.226 3.340 1.00 57.53 264 ALA A N 1
ATOM 2170 C CA . ALA A 1 264 ? -5.972 3.707 2.089 1.00 57.53 264 ALA A CA 1
ATOM 2171 C C . ALA A 1 264 ? -6.770 3.197 0.876 1.00 57.53 264 ALA A C 1
ATOM 2173 O O . ALA A 1 264 ? -7.181 4.000 0.044 1.00 57.53 264 ALA A O 1
ATOM 2174 N N . LYS A 1 265 ? -7.073 1.893 0.783 1.00 56.72 265 LYS A N 1
ATOM 2175 C CA . LYS A 1 265 ? -7.873 1.335 -0.326 1.00 56.72 265 LYS A CA 1
ATOM 2176 C C . LYS A 1 265 ? -9.300 1.886 -0.415 1.00 56.72 265 LYS A C 1
ATOM 2178 O O . LYS A 1 265 ? -9.746 2.170 -1.524 1.00 56.72 265 LYS A O 1
ATOM 2183 N N . LEU A 1 266 ? -10.012 2.034 0.705 1.00 60.66 266 LEU A N 1
ATOM 2184 C CA . LEU A 1 266 ? -11.372 2.577 0.716 1.00 60.66 266 LEU A CA 1
ATOM 2185 C C . LEU A 1 266 ? -11.371 4.010 0.194 1.00 60.66 266 LEU A C 1
ATOM 2187 O O . LEU A 1 266 ? -12.149 4.320 -0.701 1.00 60.66 266 LEU A O 1
ATOM 2191 N N . ARG A 1 267 ? -10.479 4.859 0.715 1.00 59.81 267 ARG A N 1
ATOM 2192 C CA . ARG A 1 267 ? -10.331 6.240 0.250 1.00 59.81 267 ARG A CA 1
ATOM 2193 C C . ARG A 1 267 ? -10.202 6.297 -1.274 1.00 59.81 267 ARG A C 1
ATOM 2195 O O . ARG A 1 267 ? -10.955 7.003 -1.932 1.00 59.81 267 ARG A O 1
ATOM 2202 N N . ARG A 1 268 ? -9.337 5.452 -1.844 1.00 57.00 268 ARG A N 1
ATOM 2203 C CA . ARG A 1 268 ? -9.148 5.356 -3.300 1.00 57.00 268 ARG A CA 1
ATOM 2204 C C . ARG A 1 268 ? -10.415 4.926 -4.046 1.00 57.00 268 ARG A C 1
ATOM 2206 O O . ARG A 1 268 ? -10.697 5.464 -5.110 1.00 57.00 268 ARG A O 1
ATOM 2213 N N . PHE A 1 269 ? -11.180 3.976 -3.508 1.00 56.25 269 PHE A N 1
ATOM 2214 C CA . PHE A 1 269 ? -12.454 3.542 -4.093 1.00 56.25 269 PHE A CA 1
ATOM 2215 C C . PHE A 1 269 ? -13.514 4.656 -4.096 1.00 56.25 269 PHE A C 1
ATOM 2217 O O . PHE A 1 269 ? -14.223 4.823 -5.091 1.00 56.25 269 PHE A O 1
ATOM 2224 N N . LEU A 1 270 ? -13.612 5.426 -3.008 1.00 59.12 270 LEU A N 1
ATOM 2225 C CA . LEU A 1 270 ? -14.544 6.552 -2.893 1.00 59.12 270 LEU A CA 1
ATOM 2226 C C . LEU A 1 270 ? -14.169 7.696 -3.841 1.00 59.12 270 LEU A C 1
ATOM 2228 O O . LEU A 1 270 ? -15.033 8.195 -4.564 1.00 59.12 270 LEU A O 1
ATOM 2232 N N . ASP A 1 271 ? -12.878 8.024 -3.921 1.00 57.94 271 ASP A N 1
ATOM 2233 C CA . ASP A 1 271 ? -12.347 9.033 -4.841 1.00 57.94 271 ASP A CA 1
ATOM 2234 C C . ASP A 1 271 ? -12.596 8.652 -6.318 1.00 57.94 271 ASP A C 1
ATOM 2236 O O . ASP A 1 271 ? -13.052 9.480 -7.108 1.00 57.94 271 ASP A O 1
ATOM 2240 N N . LEU A 1 272 ? -12.387 7.381 -6.695 1.00 47.66 272 LEU A N 1
ATOM 2241 C CA . LEU A 1 272 ? -12.677 6.866 -8.045 1.00 47.66 272 LEU A CA 1
ATOM 2242 C C . LEU A 1 272 ? -14.164 6.976 -8.411 1.00 47.66 272 LEU A C 1
ATOM 2244 O O . LEU A 1 272 ? -14.498 7.400 -9.517 1.00 47.66 272 LEU A O 1
ATOM 2248 N N . LYS A 1 273 ? -15.075 6.626 -7.495 1.00 51.81 273 LYS A N 1
ATOM 2249 C CA . LYS A 1 273 ? -16.522 6.753 -7.738 1.00 51.81 273 LYS A CA 1
ATOM 2250 C C . LYS A 1 273 ? -16.964 8.202 -7.904 1.00 51.81 273 LYS A C 1
ATOM 2252 O O . LYS A 1 273 ? -17.844 8.473 -8.720 1.00 51.81 273 LYS A O 1
ATOM 2257 N N . ARG A 1 274 ? -16.365 9.122 -7.148 1.00 53.16 274 ARG A N 1
ATOM 2258 C CA . ARG A 1 274 ? -16.644 10.554 -7.266 1.00 53.16 274 ARG A CA 1
ATOM 2259 C C . ARG A 1 274 ? -16.211 11.094 -8.629 1.00 53.16 274 ARG A C 1
ATOM 2261 O O . ARG A 1 274 ? -17.011 11.744 -9.291 1.00 53.16 274 ARG A O 1
ATOM 2268 N N . LEU A 1 275 ? -15.012 10.730 -9.087 1.00 39.38 275 LEU A N 1
ATOM 2269 C CA . LEU A 1 275 ? -14.506 11.104 -10.413 1.00 39.38 275 LEU A CA 1
ATOM 2270 C C . LEU A 1 275 ? -15.383 10.578 -11.563 1.00 39.38 275 LEU A C 1
ATOM 2272 O O . LEU A 1 275 ? -15.549 11.278 -12.554 1.00 39.38 275 LEU A O 1
ATOM 2276 N N . ILE A 1 276 ? -15.967 9.381 -11.424 1.00 39.59 276 ILE A N 1
ATOM 2277 C CA . ILE A 1 276 ? -16.885 8.787 -12.417 1.00 39.59 276 ILE A CA 1
ATOM 2278 C C . ILE A 1 276 ? -18.266 9.468 -12.412 1.00 39.59 276 ILE A C 1
ATOM 2280 O O . ILE A 1 276 ? -18.914 9.544 -13.449 1.00 39.59 276 ILE A O 1
ATOM 2284 N N . LYS A 1 277 ? -18.744 9.961 -11.262 1.00 44.75 277 LYS A N 1
ATOM 2285 C CA . LYS A 1 277 ? -19.999 10.734 -11.184 1.00 44.75 277 LYS A CA 1
ATOM 2286 C C . LYS A 1 277 ? -19.866 12.158 -11.734 1.00 44.75 277 LYS A C 1
ATOM 2288 O O . LYS A 1 277 ? -20.872 12.749 -12.114 1.00 44.75 277 LYS A O 1
ATOM 2293 N N . GLU A 1 278 ? -18.658 12.714 -11.722 1.00 41.69 278 GLU A N 1
ATOM 2294 C CA . GLU A 1 278 ? -18.354 14.072 -12.188 1.00 41.69 278 GLU A CA 1
ATOM 2295 C C . GLU A 1 278 ? -17.946 14.123 -13.684 1.00 41.69 278 GLU A C 1
ATOM 2297 O O . GLU A 1 278 ? -17.728 15.216 -14.209 1.00 41.69 278 GLU A O 1
ATOM 2302 N N . SER A 1 279 ? -17.869 12.971 -14.374 1.00 38.59 279 SER A N 1
ATOM 2303 C CA . SER A 1 279 ? -17.557 12.822 -15.813 1.00 38.59 279 SER A CA 1
ATOM 2304 C C . SER A 1 279 ? -18.780 12.514 -16.670 1.00 38.59 279 SER A C 1
ATOM 2306 O O . SER A 1 279 ? -18.881 13.091 -17.775 1.00 38.59 279 SER A O 1
#

Foldseek 3Di:
DDPVVVQVVCCVVPNDDDDFLLVLQLVVVVVLQVVQQDPNRGNLPADDADLVLVQLLLLPQVPDQHRLVVVCVVPVSNSSNLSNLLSCLAPPLVSVVVSLVVNVVDDDVRRDPCSSVVVNVLSVVLHPDPAPQCLCVFFQPNVLCVLLLVLLLVQAALVCLLSNLLLVVLCCQLRRGPPPPDLVSSCVSNVNVVPSVVNVVSNCCLPVCVVVDDPVVVVVSVVSNVVSNVSSCVSSAWDADPVSDIDHNDDSQRSVNSSSVSSNVSSNVNVVVVVVVVD

pLDDT: mean 77.77, std 14.6, range [38.59, 97.38]

Sequence (279 aa):
MTEEEIYEELEITYGKPPRTTSEKNMIWLKGVLEEHIIEGEFNEDVPKPSLDALAMTLIAITTYDIPMEELAAKKPAIRRTLLWFIVKCHNHYDEIDEIMHQLMHKSYRGLKLFMITRMLKIFKWLSMQEIPTKLIEVVLHPEHYDDISEGLHQLISPNKIESAVLYIICAIEDGLLPMDVSRSLMIKEFELTPNKSAYHRYFSKYFTYAADLNAQEKKWLETQKEKRKITLRATIGYTRKDDGSIKFLGRTLTARNALLYLIAKLRRFLDLKRLIKES

Secondary structure (DSSP, 8-state):
--HHHHHHHHHHHH-SPPPPHHHHHHHHHHHHHHTTEETTEE----PPPPHHHHHHHHHHHHH----HHHHHHH-HHHHHHHHHHHHHHHH-HHHHHHHHHHHHTS--TT--HHHHHHHHHHHHHHHHS-S--GGGGT-S-GGGHHHHHHHHHHH--TT-HHHHHHHHHHHHHHTSS-TT--HHHHHHHTT-GGGHHHHHHHHIIIIITGGGS-HHHHHHHHHHHHHHHHHHHHHHTEEE-TTS-EEE------HHHHHHHHHHHHHHHHHHHHHHH--

Radius of gyration: 22.4 Å; chains: 1; bounding box: 58×54×63 Å